Protein AF-A0A923TM64-F1 (afdb_monomer)

pLDDT: mean 85.25, std 9.8, range [41.38, 96.31]

Nearest PDB structures (foldseek):
  3cqb-assembly1_B  TM=9.058E-01  e=4.723E-06  unclassified
  3cqb-assembly1_A  TM=9.112E-01  e=1.750E-05  unclassified
  2ypt-assembly4_E  TM=6.219E-01  e=6.732E-03  Homo sapiens
  4il3-assembly2_B  TM=5.342E-01  e=4.438E-03  Saccharomyces mikatae
  4il3-assembly1_A  TM=4.484E-01  e=2.447E-03  Saccharomyces mikatae

Mean predicted aligned error: 8.19 Å

Structure (mmCIF, N/CA/C/O backbone):
data_AF-A0A923TM64-F1
#
_entry.id   AF-A0A923TM64-F1
#
loop_
_atom_site.group_PDB
_atom_site.id
_atom_site.type_symbol
_atom_site.label_atom_id
_atom_site.label_alt_id
_atom_site.label_comp_id
_atom_site.label_asym_id
_atom_site.label_entity_id
_atom_site.label_seq_id
_atom_site.pdbx_PDB_ins_code
_atom_site.Cartn_x
_atom_site.Cartn_y
_atom_site.Cartn_z
_atom_site.occupancy
_atom_site.B_iso_or_equiv
_atom_site.auth_seq_id
_atom_site.auth_comp_id
_atom_site.auth_asym_id
_atom_site.auth_atom_id
_atom_site.pdbx_PDB_model_num
ATOM 1 N N . MET A 1 1 ? 26.164 -1.504 25.625 1.00 41.38 1 MET A N 1
ATOM 2 C CA . MET A 1 1 ? 24.844 -2.180 25.590 1.00 41.38 1 MET A CA 1
ATOM 3 C C . MET A 1 1 ? 24.554 -2.616 24.159 1.00 41.38 1 MET A C 1
ATOM 5 O O . MET A 1 1 ? 24.181 -1.785 23.340 1.00 41.38 1 MET A O 1
ATOM 9 N N . SER A 1 2 ? 24.809 -3.883 23.814 1.00 42.91 2 SER A N 1
ATOM 10 C CA . SER A 1 2 ? 24.535 -4.391 22.463 1.00 42.91 2 SER A CA 1
ATOM 11 C C . SER A 1 2 ? 23.030 -4.569 22.278 1.00 42.91 2 SER A C 1
ATOM 13 O O . SER A 1 2 ? 22.422 -5.387 22.970 1.00 42.91 2 SER A O 1
ATOM 15 N N . ARG A 1 3 ? 22.427 -3.834 21.341 1.00 49.53 3 ARG A N 1
ATOM 16 C CA . ARG A 1 3 ? 21.050 -4.070 20.888 1.00 49.5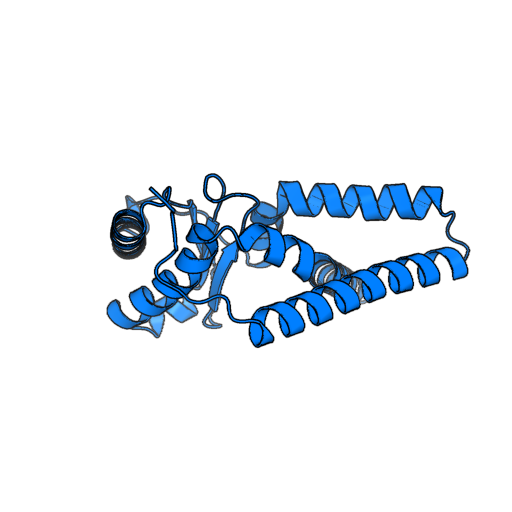3 3 ARG A CA 1
ATOM 17 C C . ARG A 1 3 ? 21.000 -5.377 20.087 1.00 49.53 3 ARG A C 1
ATOM 19 O O . ARG A 1 3 ? 20.986 -5.355 18.863 1.00 49.53 3 ARG A O 1
ATOM 26 N N . ARG A 1 4 ? 21.012 -6.526 20.764 1.00 53.25 4 ARG A N 1
ATOM 27 C CA . ARG A 1 4 ? 20.544 -7.778 20.160 1.00 53.25 4 ARG A CA 1
ATOM 28 C C . ARG A 1 4 ? 19.021 -7.729 20.216 1.00 53.25 4 ARG A C 1
ATOM 30 O O . ARG A 1 4 ? 18.447 -7.752 21.300 1.00 53.25 4 ARG A O 1
ATOM 37 N N . GLY A 1 5 ? 18.390 -7.527 19.060 1.00 53.00 5 GLY A N 1
ATOM 38 C CA . GLY A 1 5 ? 16.936 -7.589 18.935 1.00 53.00 5 GLY A CA 1
ATOM 39 C C . GLY A 1 5 ? 16.420 -8.949 19.407 1.00 53.00 5 GLY A C 1
ATOM 40 O O . GLY A 1 5 ? 17.134 -9.944 19.328 1.00 53.00 5 GLY A O 1
ATOM 41 N N . ARG A 1 6 ? 15.180 -8.986 19.902 1.00 60.06 6 ARG A N 1
ATOM 42 C CA . ARG A 1 6 ? 14.502 -10.180 20.444 1.00 60.06 6 ARG A CA 1
ATOM 43 C C . ARG A 1 6 ? 14.304 -11.328 19.433 1.00 60.06 6 ARG A C 1
ATOM 45 O O . ARG A 1 6 ? 13.771 -12.364 19.808 1.00 60.06 6 ARG A O 1
ATOM 52 N N . TYR A 1 7 ? 14.759 -11.169 18.193 1.00 62.47 7 TYR A N 1
ATOM 53 C CA . TYR A 1 7 ? 14.576 -12.111 17.096 1.00 62.47 7 TYR A CA 1
ATOM 54 C C . TYR A 1 7 ? 15.936 -12.512 16.519 1.00 62.47 7 TYR A C 1
ATOM 56 O O . TYR A 1 7 ? 16.783 -11.656 16.246 1.00 62.47 7 TYR A O 1
ATOM 64 N N . ALA A 1 8 ? 16.159 -13.818 16.361 1.00 73.12 8 ALA A N 1
ATOM 65 C CA . ALA A 1 8 ? 17.341 -14.339 15.687 1.00 73.12 8 ALA A CA 1
ATOM 66 C C . ALA A 1 8 ? 17.294 -13.968 14.197 1.00 73.12 8 ALA A C 1
ATOM 68 O O . ALA A 1 8 ? 16.224 -13.939 13.593 1.00 73.12 8 ALA A O 1
ATOM 69 N N . ALA A 1 9 ? 18.454 -13.683 13.603 1.00 71.94 9 ALA A N 1
ATOM 70 C CA . ALA A 1 9 ? 18.536 -13.444 12.169 1.00 71.94 9 ALA A CA 1
ATOM 71 C C . ALA A 1 9 ? 18.211 -14.742 11.417 1.00 71.94 9 ALA A C 1
ATOM 73 O O . ALA A 1 9 ? 18.978 -15.706 11.476 1.00 71.94 9 ALA A O 1
ATOM 74 N N . ASP A 1 10 ? 17.085 -14.748 10.709 1.00 85.44 10 ASP A N 1
ATOM 75 C CA . ASP A 1 10 ? 16.681 -15.855 9.856 1.00 85.44 10 ASP A CA 1
ATOM 76 C C . ASP A 1 10 ? 17.395 -15.737 8.502 1.00 85.44 10 ASP A C 1
ATOM 78 O O . ASP A 1 10 ? 17.076 -14.898 7.650 1.00 85.44 10 ASP A O 1
ATOM 82 N N . ARG A 1 11 ? 18.430 -16.563 8.327 1.00 87.31 11 ARG A N 1
ATOM 83 C CA . ARG A 1 11 ? 19.223 -16.593 7.094 1.00 87.31 11 ARG A CA 1
ATOM 84 C C . ARG A 1 11 ? 18.412 -17.108 5.913 1.00 87.31 11 ARG A C 1
ATOM 86 O O . ARG A 1 11 ? 18.630 -16.637 4.804 1.00 87.31 11 ARG A O 1
ATOM 93 N N . GLU A 1 12 ? 17.480 -18.026 6.143 1.00 89.06 12 GLU A N 1
ATOM 94 C CA . GLU A 1 12 ? 16.658 -18.595 5.084 1.00 89.06 12 GLU A CA 1
ATOM 95 C C . GLU A 1 12 ? 15.676 -17.550 4.546 1.00 89.06 12 GLU A C 1
ATOM 97 O O . GLU A 1 12 ? 15.603 -17.337 3.332 1.00 89.06 12 GLU A O 1
ATOM 102 N N . LEU A 1 13 ? 15.004 -16.820 5.440 1.00 86.31 13 LEU A N 1
ATOM 103 C CA . LEU A 1 13 ? 14.153 -15.692 5.064 1.00 86.31 13 LEU A CA 1
ATOM 104 C C . LEU A 1 13 ? 14.951 -14.612 4.322 1.00 86.31 13 LEU A C 1
ATOM 106 O O . LEU A 1 13 ? 14.520 -14.135 3.273 1.00 86.31 13 LEU A O 1
ATOM 110 N N . THR A 1 14 ? 16.139 -14.270 4.828 1.00 87.44 14 THR A N 1
ATOM 111 C CA . THR A 1 14 ? 17.012 -13.264 4.203 1.00 87.44 14 THR A CA 1
ATOM 112 C C . THR A 1 14 ? 17.406 -13.678 2.784 1.00 87.44 14 THR A C 1
ATOM 114 O O . THR A 1 14 ? 17.315 -12.873 1.858 1.00 87.44 14 THR A O 1
ATOM 117 N N . THR A 1 15 ? 17.798 -14.938 2.575 1.00 92.06 15 THR A N 1
ATOM 118 C CA . THR A 1 15 ? 18.138 -15.461 1.246 1.00 92.06 15 THR A CA 1
ATOM 119 C C . THR A 1 15 ? 16.937 -15.429 0.303 1.00 92.06 15 THR A C 1
ATOM 121 O O . THR A 1 15 ? 17.074 -14.965 -0.828 1.00 92.06 15 THR A O 1
ATOM 124 N N . ARG A 1 16 ? 15.751 -15.853 0.759 1.00 91.94 16 ARG A N 1
ATOM 125 C CA . ARG A 1 16 ? 14.517 -15.796 -0.043 1.00 91.94 16 ARG A CA 1
ATOM 126 C C . ARG A 1 16 ? 14.179 -14.359 -0.447 1.00 91.94 16 ARG A C 1
ATOM 128 O O . ARG A 1 16 ? 13.915 -14.110 -1.621 1.00 91.94 16 ARG A O 1
ATOM 135 N N . MET A 1 17 ? 14.258 -13.407 0.485 1.00 88.44 17 MET A N 1
ATOM 136 C CA . MET A 1 17 ? 14.040 -11.987 0.189 1.00 88.44 17 MET A CA 1
ATOM 137 C C . MET A 1 17 ? 15.050 -11.444 -0.825 1.00 88.44 17 MET A C 1
ATOM 139 O O . MET A 1 17 ? 14.654 -10.754 -1.760 1.00 88.44 17 MET A O 1
ATOM 143 N N . LEU A 1 18 ? 16.337 -11.780 -0.687 1.00 90.69 18 LEU A N 1
ATOM 144 C CA . LEU A 1 18 ? 17.369 -11.357 -1.639 1.00 90.69 18 LEU A CA 1
ATOM 145 C C . LEU A 1 18 ? 17.111 -11.901 -3.046 1.00 90.69 18 LEU A C 1
ATOM 147 O O . LEU A 1 18 ? 17.234 -11.155 -4.015 1.00 90.69 18 LEU A O 1
ATOM 151 N N . ILE A 1 19 ? 16.715 -13.171 -3.159 1.00 94.00 19 ILE A N 1
ATOM 152 C CA . ILE A 1 19 ? 16.356 -13.783 -4.443 1.00 94.00 19 ILE A CA 1
ATOM 153 C C . ILE A 1 19 ? 15.166 -13.046 -5.065 1.00 94.00 19 ILE A C 1
ATOM 155 O O . ILE A 1 19 ? 15.230 -12.673 -6.233 1.00 94.00 19 ILE A O 1
ATOM 159 N N . VAL A 1 20 ? 14.104 -12.783 -4.297 1.00 90.38 20 VAL A N 1
ATOM 160 C CA . VAL A 1 20 ? 12.915 -12.076 -4.801 1.00 90.38 20 VAL A CA 1
ATOM 161 C C . VAL A 1 20 ? 13.261 -10.660 -5.263 1.00 90.38 20 VAL A C 1
ATOM 163 O O . VAL A 1 20 ? 12.868 -10.265 -6.357 1.00 90.38 20 VAL A O 1
ATOM 166 N N . VAL A 1 21 ? 14.038 -9.908 -4.479 1.00 87.38 21 VAL A N 1
ATOM 167 C CA . VAL A 1 21 ? 14.471 -8.550 -4.851 1.00 87.38 21 VAL A CA 1
ATOM 168 C C . VAL A 1 21 ? 15.354 -8.574 -6.102 1.00 87.38 21 VAL A C 1
ATOM 170 O O . VAL A 1 21 ? 15.196 -7.721 -6.974 1.00 87.38 21 VAL A O 1
ATOM 173 N N . PHE A 1 22 ? 16.240 -9.564 -6.231 1.00 92.25 22 PHE A N 1
ATOM 174 C CA . PHE A 1 22 ? 17.065 -9.741 -7.426 1.00 92.25 22 PHE A CA 1
ATOM 175 C C . PHE A 1 22 ? 16.219 -10.043 -8.668 1.00 92.25 22 PHE A C 1
ATOM 177 O O . PHE A 1 22 ? 16.384 -9.384 -9.692 1.00 92.25 22 PHE A O 1
ATOM 184 N N . LEU A 1 23 ? 15.289 -10.998 -8.578 1.00 93.19 23 LEU A N 1
ATOM 185 C CA . LEU A 1 23 ? 14.397 -11.360 -9.683 1.00 93.19 23 LEU A CA 1
ATOM 186 C C . LEU A 1 23 ? 13.489 -10.191 -10.084 1.00 93.19 23 LEU A C 1
ATOM 188 O O . LEU A 1 23 ? 13.274 -9.961 -11.272 1.00 93.19 23 LEU A O 1
ATOM 192 N N . LEU A 1 24 ? 13.007 -9.416 -9.110 1.00 87.50 24 LEU A N 1
ATOM 193 C CA . LEU A 1 24 ? 12.252 -8.195 -9.367 1.00 87.50 24 LEU A CA 1
ATOM 194 C C . LEU A 1 24 ? 13.118 -7.162 -10.104 1.00 87.50 24 LEU A C 1
ATOM 196 O O . LEU A 1 24 ? 12.683 -6.610 -11.109 1.00 87.50 24 LEU A O 1
ATOM 200 N N . GLY A 1 25 ? 14.359 -6.936 -9.662 1.00 87.25 25 GLY A N 1
ATOM 201 C CA . GLY A 1 25 ? 15.310 -6.067 -10.360 1.00 87.25 25 GLY A CA 1
ATOM 202 C C . GLY A 1 25 ? 15.585 -6.527 -11.796 1.00 87.25 25 GLY A C 1
ATOM 203 O O . GLY A 1 25 ? 15.565 -5.713 -12.719 1.00 87.25 25 GLY A O 1
ATOM 204 N N . LEU A 1 26 ? 15.760 -7.835 -12.004 1.00 91.50 26 LEU A N 1
ATOM 205 C CA . LEU A 1 26 ? 15.925 -8.429 -13.330 1.00 91.50 26 LEU A CA 1
ATOM 206 C C . LEU A 1 26 ? 14.701 -8.176 -14.219 1.00 91.50 26 LEU A C 1
ATOM 208 O O . LEU A 1 26 ? 14.864 -7.802 -15.378 1.00 91.50 26 LEU A O 1
ATOM 212 N N . LEU A 1 27 ? 13.488 -8.316 -13.678 1.00 88.81 27 LEU A N 1
ATOM 213 C CA . LEU A 1 27 ? 12.248 -8.018 -14.396 1.00 88.81 27 LEU A CA 1
ATOM 214 C C . LEU A 1 27 ? 12.210 -6.561 -14.886 1.00 88.81 27 LEU A C 1
ATOM 216 O O . LEU A 1 27 ? 11.866 -6.324 -16.043 1.00 88.81 27 LEU A O 1
ATOM 220 N N . TYR A 1 28 ? 12.615 -5.594 -14.055 1.00 85.50 28 TYR A N 1
ATOM 221 C CA . TYR A 1 28 ? 12.720 -4.187 -14.467 1.00 85.50 28 TYR A CA 1
ATOM 222 C C . TYR A 1 28 ? 13.734 -3.981 -15.597 1.00 85.50 28 TYR A C 1
ATOM 224 O O . TYR A 1 28 ? 13.444 -3.270 -16.560 1.00 85.50 28 TYR A O 1
ATOM 232 N N . VAL A 1 29 ? 14.906 -4.618 -15.510 1.00 88.12 29 VAL A N 1
ATOM 233 C CA . VAL A 1 29 ? 15.941 -4.538 -16.555 1.00 88.12 29 VAL A CA 1
ATOM 234 C C . VAL A 1 29 ? 15.432 -5.122 -17.872 1.00 88.12 29 VAL A C 1
ATOM 236 O O . VAL A 1 29 ? 15.593 -4.493 -18.916 1.00 88.12 29 VAL A O 1
ATOM 239 N N . VAL A 1 30 ? 14.775 -6.284 -17.833 1.00 90.19 30 VAL A N 1
ATOM 240 C CA . VAL A 1 30 ? 14.179 -6.914 -19.020 1.00 90.19 30 VAL A CA 1
ATOM 241 C C . VAL A 1 30 ? 13.087 -6.026 -19.615 1.00 90.19 30 VAL A C 1
ATOM 243 O O . VAL A 1 30 ? 13.091 -5.805 -20.822 1.00 90.19 30 VAL A O 1
ATOM 246 N N . ALA A 1 31 ? 12.197 -5.460 -18.795 1.00 84.94 31 ALA A N 1
ATOM 247 C CA . ALA A 1 31 ? 11.142 -4.563 -19.265 1.00 84.94 31 ALA A CA 1
ATOM 248 C C . ALA A 1 31 ? 11.715 -3.330 -19.990 1.00 84.94 31 ALA A C 1
ATOM 250 O O . ALA A 1 31 ? 11.278 -2.998 -21.091 1.00 84.94 31 ALA A O 1
ATOM 251 N N . VAL A 1 32 ? 12.741 -2.691 -19.418 1.00 85.19 32 VAL A N 1
ATOM 252 C CA . VAL A 1 32 ? 13.458 -1.579 -20.066 1.00 85.19 32 VAL A CA 1
ATOM 253 C C . VAL A 1 32 ? 14.151 -2.043 -21.352 1.00 85.19 32 VAL A C 1
ATOM 255 O O . VAL A 1 32 ? 14.065 -1.359 -22.370 1.00 85.19 32 VAL A O 1
ATOM 258 N N . GLY A 1 33 ? 14.792 -3.214 -21.335 1.00 86.75 33 GLY A N 1
ATOM 259 C CA . GLY A 1 33 ? 15.463 -3.798 -22.496 1.00 86.75 33 GLY A CA 1
ATOM 260 C C . GLY A 1 33 ? 14.516 -4.074 -23.665 1.00 86.75 33 GLY A C 1
ATOM 261 O O . GLY A 1 33 ? 14.858 -3.769 -24.804 1.00 86.75 33 GLY A O 1
ATOM 262 N N . VAL A 1 34 ? 13.306 -4.573 -23.393 1.00 88.56 34 VAL A N 1
ATOM 263 C CA . VAL A 1 34 ? 12.258 -4.778 -24.407 1.00 88.56 34 VAL A CA 1
ATOM 264 C C . VAL A 1 34 ? 11.824 -3.449 -25.028 1.00 88.56 34 VAL A C 1
ATOM 266 O O . VAL A 1 34 ? 11.730 -3.359 -26.249 1.00 88.56 34 VAL A O 1
ATOM 269 N N . LEU A 1 35 ? 11.613 -2.403 -24.221 1.00 85.12 35 LEU A N 1
ATOM 270 C CA . LEU A 1 35 ? 11.228 -1.077 -24.726 1.00 85.12 35 LEU A CA 1
ATOM 271 C C . LEU A 1 35 ? 12.313 -0.467 -25.624 1.00 85.12 35 LEU A C 1
ATOM 273 O O . LEU A 1 35 ? 12.007 0.058 -26.694 1.00 85.12 35 LEU A O 1
ATOM 277 N N . VAL A 1 36 ? 13.581 -0.575 -25.220 1.00 86.62 36 VAL A N 1
ATOM 278 C CA . VAL A 1 36 ? 14.715 -0.112 -26.033 1.00 86.62 36 VAL A CA 1
ATOM 279 C C . VAL A 1 36 ? 14.861 -0.952 -27.306 1.00 86.62 36 VAL A C 1
ATOM 281 O O . VAL A 1 36 ? 15.050 -0.398 -28.387 1.00 86.62 36 VAL A O 1
ATOM 284 N N . GLY A 1 37 ? 14.714 -2.278 -27.208 1.00 87.12 37 GLY A N 1
ATOM 285 C CA . GLY A 1 37 ? 14.746 -3.198 -28.350 1.00 87.12 37 GLY A CA 1
ATOM 286 C C . GLY A 1 37 ? 13.614 -2.969 -29.357 1.00 87.12 37 GLY A C 1
ATOM 287 O O . GLY A 1 37 ? 13.800 -3.204 -30.547 1.00 87.12 37 GLY A O 1
ATOM 288 N N . ALA A 1 38 ? 12.476 -2.433 -28.909 1.00 87.69 38 ALA A N 1
ATOM 289 C CA . ALA A 1 38 ? 11.371 -1.994 -29.761 1.00 87.69 38 ALA A CA 1
ATOM 290 C C . ALA A 1 38 ? 11.633 -0.648 -30.477 1.00 87.69 38 ALA A C 1
ATOM 292 O O . ALA A 1 38 ? 10.751 -0.137 -31.165 1.00 87.69 38 ALA A O 1
ATOM 293 N N . GLY A 1 39 ? 12.827 -0.061 -30.327 1.00 87.00 39 GLY A N 1
ATOM 294 C CA . GLY A 1 39 ? 13.232 1.177 -30.998 1.00 87.00 39 GLY A CA 1
ATOM 295 C C . GLY A 1 39 ? 12.918 2.461 -30.224 1.00 87.00 39 GLY A C 1
ATOM 296 O O . GLY A 1 39 ? 13.132 3.554 -30.748 1.00 87.00 39 GLY A O 1
ATOM 297 N N . ILE A 1 40 ? 12.438 2.367 -28.978 1.00 85.88 40 ILE A N 1
ATOM 298 C CA . ILE A 1 40 ? 12.223 3.542 -28.124 1.00 85.88 40 ILE A CA 1
ATOM 299 C C . ILE A 1 40 ? 13.584 4.027 -27.616 1.00 85.88 40 ILE A C 1
ATOM 301 O O . ILE A 1 40 ? 14.380 3.246 -27.094 1.00 85.88 40 ILE A O 1
ATOM 305 N N . SER A 1 41 ? 13.871 5.327 -27.751 1.00 88.62 41 SER A N 1
ATOM 306 C CA . SER A 1 41 ? 15.172 5.857 -27.333 1.00 88.62 41 SER A CA 1
ATOM 307 C C . SER A 1 41 ? 15.404 5.620 -25.828 1.00 88.62 41 SER A C 1
ATOM 309 O O . SER A 1 41 ? 14.496 5.861 -25.026 1.00 88.62 41 SER A O 1
ATOM 311 N N . PRO A 1 42 ? 16.611 5.200 -25.398 1.00 84.06 42 PRO A N 1
ATOM 312 C CA . PRO A 1 42 ? 16.903 4.978 -23.979 1.00 84.06 42 PRO A CA 1
ATOM 313 C C . PRO A 1 42 ? 16.625 6.208 -23.107 1.00 84.06 42 PRO A C 1
ATOM 315 O O . PRO A 1 42 ? 16.177 6.084 -21.970 1.00 84.06 42 PRO A O 1
ATOM 318 N N . PHE A 1 43 ? 16.836 7.405 -23.663 1.00 86.94 43 PHE A N 1
ATOM 319 C CA . PHE A 1 43 ? 16.509 8.664 -23.001 1.00 86.94 43 PHE A CA 1
ATOM 320 C C . PHE A 1 43 ? 14.998 8.838 -22.801 1.00 86.94 43 PHE A C 1
ATOM 322 O O . PHE A 1 43 ? 14.571 9.207 -21.710 1.00 86.94 43 PHE A O 1
ATOM 329 N N . ALA A 1 44 ? 14.178 8.524 -23.810 1.00 83.62 44 ALA A N 1
ATOM 330 C CA . ALA A 1 44 ? 12.723 8.564 -23.677 1.00 83.62 44 ALA A CA 1
ATOM 331 C C . ALA A 1 44 ? 12.217 7.524 -22.669 1.00 83.62 44 ALA A C 1
ATOM 333 O O . ALA A 1 44 ? 11.368 7.853 -21.844 1.00 83.62 44 ALA A O 1
ATOM 334 N N . VAL A 1 45 ? 12.772 6.304 -22.676 1.00 83.88 45 VAL A N 1
ATOM 335 C CA . VAL A 1 45 ? 12.430 5.273 -21.682 1.00 83.88 45 VAL A CA 1
ATOM 336 C C . VAL A 1 45 ? 12.754 5.761 -20.272 1.00 83.88 45 VAL A C 1
ATOM 338 O O . VAL A 1 45 ? 11.894 5.698 -19.398 1.00 83.88 45 VAL A O 1
ATOM 341 N N . LEU A 1 46 ? 13.952 6.309 -20.048 1.00 84.31 46 LEU A N 1
ATOM 342 C CA . LEU A 1 46 ? 14.345 6.843 -18.744 1.00 84.31 46 LEU A CA 1
ATOM 343 C C . LEU A 1 46 ? 13.408 7.964 -18.278 1.00 84.31 46 LEU A C 1
ATOM 345 O O . LEU A 1 46 ? 12.994 7.976 -17.121 1.00 84.31 46 LEU A O 1
ATOM 349 N N . LEU A 1 47 ? 13.065 8.893 -19.168 1.00 87.31 47 LEU A N 1
ATOM 350 C CA . LEU A 1 47 ? 12.251 10.057 -18.829 1.00 87.31 47 LEU A CA 1
ATOM 351 C C . LEU A 1 47 ? 10.802 9.650 -18.522 1.00 87.31 47 LEU A C 1
ATOM 353 O O . LEU A 1 47 ? 10.252 10.062 -17.502 1.00 87.31 47 LEU A O 1
ATOM 357 N N . VAL A 1 48 ? 10.203 8.792 -19.351 1.00 83.12 48 VAL A N 1
ATOM 358 C CA . VAL A 1 48 ? 8.813 8.341 -19.180 1.00 83.12 48 VAL A CA 1
ATOM 359 C C . VAL A 1 48 ? 8.687 7.368 -18.012 1.00 83.12 48 VAL A C 1
ATOM 361 O O . VAL A 1 48 ? 7.877 7.596 -17.116 1.00 83.12 48 VAL A O 1
ATOM 364 N N . VAL A 1 49 ? 9.496 6.305 -17.977 1.00 81.62 49 VAL A N 1
ATOM 365 C CA . VAL A 1 49 ? 9.423 5.285 -16.918 1.00 81.62 49 VAL A CA 1
ATOM 366 C C . VAL A 1 49 ? 9.901 5.860 -15.591 1.00 81.62 49 VAL A C 1
ATOM 368 O O . VAL A 1 49 ? 9.234 5.679 -14.577 1.00 81.62 49 VAL A O 1
ATOM 371 N N . GLY A 1 50 ? 11.014 6.598 -15.584 1.00 83.31 50 GLY A N 1
ATOM 372 C CA . GLY A 1 50 ? 11.525 7.255 -14.381 1.00 83.31 50 GLY A CA 1
ATOM 373 C C . GLY A 1 50 ? 10.584 8.345 -13.870 1.00 83.31 50 GLY A C 1
ATOM 374 O O . GLY A 1 50 ? 10.339 8.429 -12.667 1.00 83.31 50 GLY A O 1
ATOM 375 N N . GLY A 1 51 ? 9.989 9.131 -14.773 1.00 85.38 51 GLY A N 1
ATOM 376 C CA . GLY A 1 51 ? 8.972 10.125 -14.434 1.00 85.38 51 GLY A CA 1
ATOM 377 C C . GLY A 1 51 ? 7.715 9.489 -13.841 1.00 85.38 51 GLY A C 1
ATOM 378 O O . GLY A 1 51 ? 7.242 9.931 -12.793 1.00 85.38 51 GLY A O 1
ATOM 379 N N . PHE A 1 52 ? 7.213 8.411 -14.450 1.00 81.50 52 PHE A N 1
ATOM 380 C CA . PHE A 1 52 ? 6.061 7.672 -13.935 1.00 81.50 52 PHE A CA 1
ATOM 381 C C . PHE A 1 52 ? 6.375 6.981 -12.602 1.00 81.50 52 PHE A C 1
ATOM 383 O O . PHE A 1 52 ? 5.544 6.998 -11.700 1.00 81.50 52 PHE A O 1
ATOM 390 N N . PHE A 1 53 ? 7.585 6.443 -12.425 1.00 82.19 53 PHE A N 1
ATOM 391 C CA . PHE A 1 53 ? 8.036 5.865 -11.156 1.00 82.19 53 PHE A CA 1
ATOM 392 C C . PHE A 1 53 ? 8.097 6.905 -10.043 1.00 82.19 53 PHE A C 1
ATOM 394 O O . PHE A 1 53 ? 7.561 6.676 -8.960 1.00 82.19 53 PHE A O 1
ATOM 401 N N . ALA A 1 54 ? 8.684 8.073 -10.312 1.00 83.56 54 ALA A N 1
ATOM 402 C CA . ALA A 1 54 ? 8.682 9.176 -9.363 1.00 83.56 54 ALA A CA 1
ATOM 403 C C . ALA A 1 54 ? 7.243 9.596 -9.030 1.00 83.56 54 ALA A C 1
ATOM 405 O O . ALA A 1 54 ? 6.883 9.680 -7.856 1.00 83.56 54 ALA A O 1
ATOM 406 N N . PHE A 1 55 ? 6.397 9.785 -10.046 1.00 82.75 55 PHE A N 1
ATOM 407 C CA . PHE A 1 55 ? 4.989 10.119 -9.855 1.00 82.75 55 PHE A CA 1
ATOM 408 C C . PHE A 1 55 ? 4.273 9.086 -8.980 1.00 82.75 55 PHE A C 1
ATOM 410 O O . PHE A 1 55 ? 3.687 9.461 -7.968 1.00 82.75 55 PHE A O 1
ATOM 417 N N . GLN A 1 56 ? 4.376 7.795 -9.300 1.00 77.75 56 GLN A N 1
ATOM 418 C CA . GLN A 1 56 ? 3.775 6.730 -8.504 1.00 77.75 56 GLN A CA 1
ATOM 419 C C . GLN A 1 56 ? 4.338 6.708 -7.084 1.00 77.75 56 GLN A C 1
ATOM 421 O O . GLN A 1 56 ? 3.579 6.550 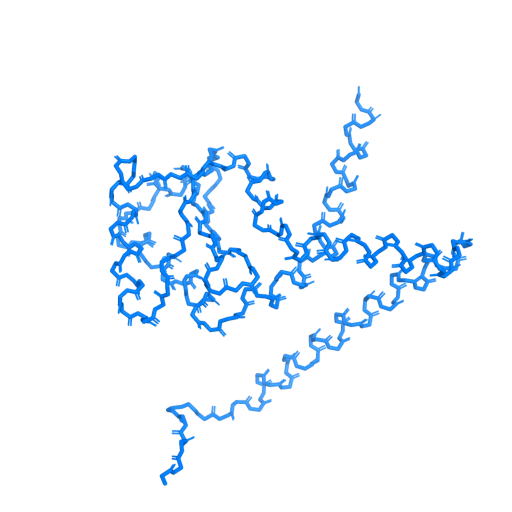-6.138 1.00 77.75 56 GLN A O 1
ATOM 426 N N . PHE A 1 57 ? 5.641 6.881 -6.888 1.00 77.62 57 PHE A N 1
ATOM 427 C CA . PHE A 1 57 ? 6.217 6.869 -5.549 1.00 77.62 57 PHE A CA 1
ATOM 428 C C . PHE A 1 57 ? 5.670 8.018 -4.686 1.00 77.62 57 PHE A C 1
ATOM 430 O O . PHE A 1 57 ? 5.308 7.821 -3.523 1.00 77.62 57 PHE A O 1
ATOM 437 N N . PHE A 1 58 ? 5.554 9.219 -5.264 1.00 78.25 58 PHE A N 1
ATOM 438 C CA . PHE A 1 58 ? 5.066 10.410 -4.565 1.00 78.25 58 PHE A CA 1
ATOM 439 C C . PHE A 1 58 ? 3.544 10.486 -4.429 1.00 78.25 58 PHE A C 1
ATOM 441 O O . PHE A 1 58 ? 3.071 11.117 -3.483 1.00 78.25 58 PHE A O 1
ATOM 448 N N . ALA A 1 59 ? 2.803 9.875 -5.349 1.00 79.62 59 ALA A N 1
ATOM 449 C CA . ALA A 1 59 ? 1.346 9.899 -5.409 1.00 79.62 59 ALA A CA 1
ATOM 450 C C . ALA A 1 59 ? 0.716 8.517 -5.172 1.00 79.62 59 ALA A C 1
ATOM 452 O O . ALA A 1 59 ? -0.459 8.340 -5.472 1.00 79.62 59 ALA A O 1
ATOM 453 N N . SER A 1 60 ? 1.468 7.544 -4.653 1.00 74.00 60 SER A N 1
ATOM 454 C CA . SER A 1 60 ? 1.030 6.151 -4.448 1.00 74.00 60 SER A CA 1
ATOM 455 C C . SER A 1 60 ? -0.262 6.055 -3.652 1.00 74.00 60 SER A C 1
ATOM 457 O O . SER A 1 60 ? -1.169 5.316 -4.026 1.00 74.00 60 SER A O 1
ATOM 459 N N . ASP A 1 61 ? -0.374 6.861 -2.600 1.00 75.31 61 ASP A N 1
ATOM 460 C CA . ASP A 1 61 ? -1.575 6.995 -1.788 1.00 75.31 61 ASP A CA 1
ATOM 461 C C . ASP A 1 61 ? -2.756 7.515 -2.614 1.00 75.31 61 ASP A C 1
ATOM 463 O O . ASP A 1 61 ? -3.836 6.934 -2.589 1.00 75.31 61 ASP A O 1
ATOM 467 N N . LYS A 1 62 ? -2.551 8.573 -3.402 1.00 80.31 62 LYS A N 1
ATOM 468 C CA . LYS A 1 62 ? -3.604 9.166 -4.237 1.00 80.31 62 LYS A CA 1
ATOM 469 C C . LYS A 1 62 ? -4.045 8.231 -5.357 1.00 80.31 62 LYS A C 1
ATOM 471 O O . LYS A 1 62 ? -5.238 8.128 -5.612 1.00 80.31 62 LYS A O 1
ATOM 476 N N . VAL A 1 63 ? -3.099 7.557 -6.011 1.00 76.81 63 VAL A N 1
ATOM 477 C CA . VAL A 1 63 ? -3.371 6.599 -7.089 1.00 76.81 63 VAL A CA 1
ATOM 478 C C . VAL A 1 63 ? -4.161 5.414 -6.544 1.00 76.81 63 VAL A C 1
ATOM 480 O O . VAL A 1 63 ? -5.165 5.042 -7.142 1.00 76.81 63 VAL A O 1
ATOM 483 N N . ALA A 1 64 ? -3.764 4.866 -5.393 1.00 78.19 64 ALA A N 1
ATOM 484 C CA . ALA A 1 64 ? -4.472 3.755 -4.764 1.00 78.19 64 ALA A CA 1
ATOM 485 C C . ALA A 1 64 ? -5.887 4.150 -4.309 1.00 78.19 64 ALA A C 1
ATOM 487 O O . ALA A 1 64 ? -6.843 3.427 -4.582 1.00 78.19 64 ALA A O 1
ATOM 488 N N . LEU A 1 65 ? -6.042 5.319 -3.678 1.00 83.00 65 LEU A N 1
ATOM 489 C CA . LEU A 1 65 ? -7.357 5.829 -3.280 1.00 83.00 65 LEU A CA 1
ATOM 490 C C . LEU A 1 65 ? -8.261 6.070 -4.491 1.00 83.00 65 LEU A C 1
ATOM 492 O O . LEU A 1 65 ? -9.420 5.667 -4.480 1.00 83.00 65 LEU A O 1
ATOM 496 N N . TYR A 1 66 ? -7.726 6.676 -5.551 1.00 81.12 66 TYR A N 1
ATOM 497 C CA . TYR A 1 66 ? -8.468 6.915 -6.786 1.00 81.12 66 TYR A CA 1
ATOM 498 C C . TYR A 1 66 ? -8.880 5.606 -7.469 1.00 81.12 66 TYR A C 1
ATOM 500 O O . TYR A 1 66 ? -10.024 5.470 -7.895 1.00 81.12 66 TYR A O 1
ATOM 508 N N . ALA A 1 67 ? -7.977 4.623 -7.536 1.00 76.31 67 ALA A N 1
ATOM 509 C CA . ALA A 1 67 ? -8.256 3.319 -8.132 1.00 76.31 67 ALA A CA 1
ATOM 510 C C . ALA A 1 67 ? -9.391 2.575 -7.410 1.00 76.31 67 ALA A C 1
ATOM 512 O O . ALA A 1 67 ? -10.180 1.894 -8.059 1.00 76.31 67 ALA A O 1
ATOM 513 N N . MET A 1 68 ? -9.493 2.747 -6.091 1.00 79.19 68 MET A N 1
ATOM 514 C CA . MET A 1 68 ? -10.522 2.124 -5.256 1.00 79.19 68 MET A CA 1
ATOM 515 C C . MET A 1 68 ? -11.770 2.991 -5.061 1.00 79.19 68 MET A C 1
ATOM 517 O O . MET A 1 68 ? -12.665 2.597 -4.318 1.00 79.19 68 MET A O 1
ATOM 521 N N . ASN A 1 69 ? -11.829 4.171 -5.689 1.00 83.81 69 ASN A N 1
ATOM 522 C CA . ASN A 1 69 ? -12.870 5.173 -5.453 1.00 83.81 69 ASN A CA 1
ATOM 523 C C . ASN A 1 69 ? -13.085 5.455 -3.948 1.00 83.81 69 ASN A C 1
ATOM 525 O O . ASN A 1 69 ? -14.209 5.563 -3.457 1.00 83.81 69 ASN A O 1
ATOM 529 N N . ALA A 1 70 ? -11.983 5.501 -3.199 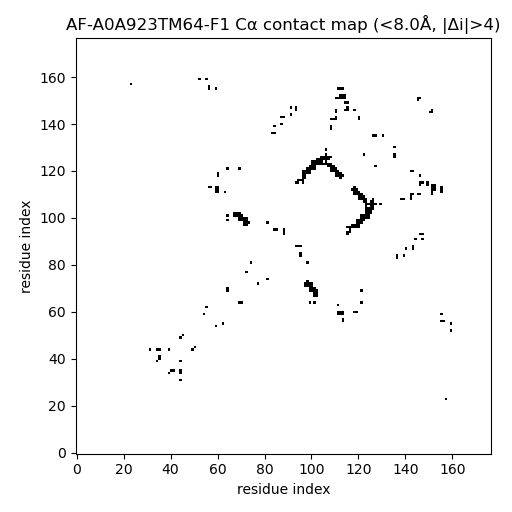1.00 89.00 70 ALA A N 1
ATOM 530 C CA . ALA A 1 70 ? -11.987 5.607 -1.751 1.00 89.00 70 ALA A CA 1
ATOM 531 C C . ALA A 1 70 ? -12.061 7.067 -1.295 1.00 89.00 70 ALA A C 1
ATOM 533 O O . ALA A 1 70 ? -11.335 7.929 -1.798 1.00 89.00 70 ALA A O 1
ATOM 534 N N . ARG A 1 71 ? -12.892 7.330 -0.283 1.00 92.00 71 ARG A N 1
ATOM 535 C CA . ARG A 1 71 ? -12.995 8.636 0.377 1.00 92.00 71 ARG A CA 1
ATOM 536 C C . ARG A 1 71 ? -12.260 8.616 1.708 1.00 92.00 71 ARG A C 1
ATOM 538 O O . ARG A 1 71 ? -12.429 7.683 2.487 1.00 92.00 71 ARG A O 1
ATOM 545 N N . VAL A 1 72 ? -11.446 9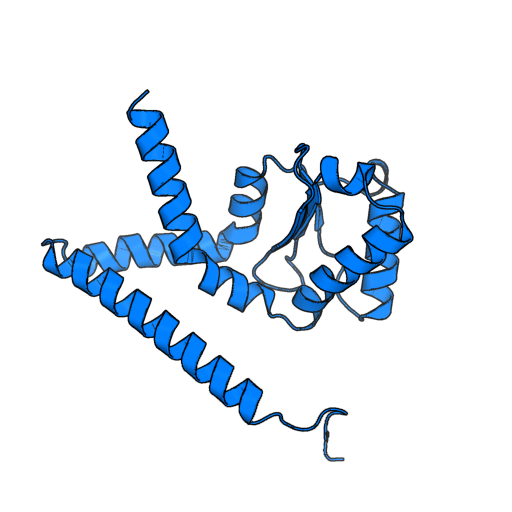.637 1.967 1.00 93.38 72 VAL A N 1
ATOM 546 C CA . VAL A 1 72 ? -10.878 9.851 3.305 1.00 93.38 72 VAL A CA 1
ATOM 547 C C . VAL A 1 72 ? -12.020 10.249 4.228 1.00 93.38 72 VAL A C 1
ATOM 549 O O . VAL A 1 72 ? -12.834 11.085 3.842 1.00 93.38 72 VAL A O 1
ATOM 552 N N . VAL A 1 73 ? -12.080 9.623 5.397 1.00 94.56 73 VAL A N 1
ATOM 553 C CA . VAL A 1 73 ? -13.111 9.873 6.404 1.00 94.56 73 VAL A CA 1
ATOM 554 C C . VAL A 1 73 ? -12.493 10.495 7.649 1.00 94.56 73 VAL A C 1
ATOM 556 O O . VAL A 1 73 ? -11.354 10.189 8.016 1.00 94.56 73 VAL A O 1
ATOM 559 N N . GLU A 1 74 ? -13.245 11.389 8.276 1.00 93.62 74 GLU A N 1
ATOM 560 C CA . GLU A 1 74 ? -12.898 12.013 9.546 1.00 93.62 74 GLU A CA 1
ATOM 561 C C . GLU A 1 74 ? -13.456 11.199 10.731 1.00 93.62 74 GLU A C 1
ATOM 563 O O . GLU A 1 74 ? -14.443 10.471 10.580 1.00 93.62 74 GLU A O 1
ATOM 568 N N . PRO A 1 75 ? -12.889 11.338 11.948 1.00 90.94 75 PRO A N 1
ATOM 569 C CA . PRO A 1 75 ? -13.327 10.576 13.121 1.00 90.94 75 PRO A CA 1
ATOM 570 C C . PRO A 1 75 ? -14.844 10.571 13.398 1.00 90.94 75 PRO A C 1
ATOM 572 O O . PRO A 1 75 ? -15.346 9.524 13.801 1.00 90.94 75 PRO A O 1
ATOM 575 N N . PRO A 1 76 ? -15.603 11.667 13.176 1.00 92.06 76 PRO A N 1
ATOM 576 C CA . PRO A 1 76 ? -17.055 11.658 13.359 1.00 92.06 76 PRO A CA 1
ATOM 577 C C . PRO A 1 76 ? -17.820 10.794 12.346 1.00 92.06 76 PRO A C 1
ATOM 579 O O . PRO A 1 76 ? -18.930 10.365 12.643 1.00 92.06 76 PRO A O 1
ATOM 582 N N . GLU A 1 77 ? -17.263 10.549 11.157 1.00 91.25 77 GLU A N 1
ATOM 583 C CA . GLU A 1 77 ? -17.930 9.797 10.085 1.00 91.25 77 GLU A CA 1
ATOM 584 C C . GLU A 1 77 ? -17.823 8.279 10.281 1.00 91.25 77 GLU A C 1
ATOM 586 O O . GLU A 1 77 ? -18.697 7.535 9.838 1.00 91.25 77 GLU A O 1
ATOM 591 N N . ALA A 1 78 ? -16.758 7.812 10.940 1.00 92.56 78 ALA A N 1
ATOM 592 C CA . ALA A 1 78 ? -16.517 6.396 11.215 1.00 92.56 78 ALA A CA 1
ATOM 593 C C . ALA A 1 78 ? -15.829 6.192 12.585 1.00 92.56 78 ALA A C 1
ATOM 595 O O . ALA A 1 78 ? -14.682 5.733 12.644 1.00 92.56 78 ALA A O 1
ATOM 596 N N . PRO A 1 79 ? -16.501 6.518 13.706 1.00 93.19 79 PRO A N 1
ATOM 597 C CA . PRO A 1 79 ? -15.872 6.568 15.029 1.00 93.19 79 PRO A CA 1
ATOM 598 C C . PRO A 1 79 ? -15.322 5.216 15.489 1.00 93.19 79 PRO A C 1
ATOM 600 O O . PRO A 1 79 ? -14.258 5.163 16.102 1.00 93.19 79 PRO A O 1
ATOM 603 N N . GLU A 1 80 ? -16.005 4.120 15.158 1.00 91.62 80 GLU A N 1
ATOM 604 C CA . GLU A 1 80 ? -15.568 2.768 15.513 1.00 91.62 80 GLU A CA 1
ATOM 605 C C . GLU A 1 80 ? -14.257 2.394 14.807 1.00 91.62 80 GLU A C 1
ATOM 607 O O . GLU A 1 80 ? -13.290 2.001 15.460 1.00 91.62 80 GLU A O 1
ATOM 612 N N . LEU A 1 81 ? -14.182 2.622 13.491 1.00 94.12 81 LEU A N 1
ATOM 613 C CA . LEU A 1 81 ? -12.985 2.360 12.691 1.00 94.12 81 LEU A CA 1
ATOM 614 C C . LEU A 1 81 ? -11.801 3.220 13.149 1.00 94.12 81 LEU A C 1
ATOM 616 O O . LEU A 1 81 ? -10.693 2.713 13.331 1.00 94.12 81 LEU A O 1
ATOM 620 N N . HIS A 1 82 ? -12.030 4.518 13.371 1.00 96.31 82 HIS A N 1
ATOM 621 C CA . HIS A 1 82 ? -10.993 5.400 13.903 1.00 96.31 82 HIS A CA 1
ATOM 622 C C . HIS A 1 82 ? -10.539 4.959 15.298 1.00 96.31 82 HIS A C 1
ATOM 624 O O . HIS A 1 82 ? -9.338 4.977 15.552 1.00 96.31 82 HIS A O 1
ATOM 630 N N . GLY A 1 83 ? -11.459 4.518 16.160 1.00 94.56 83 GLY A N 1
ATOM 631 C CA . GLY A 1 83 ? -11.150 4.031 17.502 1.00 94.56 83 GLY A CA 1
ATOM 632 C C . GLY A 1 83 ? -10.284 2.769 17.503 1.00 94.56 83 GLY A C 1
ATOM 633 O O . GLY A 1 83 ? -9.325 2.699 18.270 1.00 94.56 83 GLY A O 1
ATOM 634 N N . VAL A 1 84 ? -10.571 1.800 16.627 1.00 95.06 84 VAL A N 1
ATOM 635 C CA . VAL A 1 84 ? -9.728 0.603 16.440 1.00 95.06 84 VAL A CA 1
ATOM 636 C C . VAL A 1 84 ? -8.320 1.008 15.991 1.00 95.06 84 VAL A C 1
ATOM 638 O O . VAL A 1 84 ? -7.330 0.622 16.612 1.00 95.06 84 VAL A O 1
ATOM 641 N N . ILE A 1 85 ? -8.218 1.853 14.960 1.00 95.56 85 ILE A N 1
ATOM 642 C CA . ILE A 1 85 ? -6.926 2.316 14.429 1.00 95.56 85 ILE A CA 1
ATOM 643 C C . ILE A 1 85 ? -6.138 3.104 15.484 1.00 95.56 85 ILE A C 1
ATOM 645 O O . ILE A 1 85 ? -4.924 2.935 15.579 1.00 95.56 85 ILE A O 1
ATOM 649 N N . ASP A 1 86 ? -6.803 3.930 16.296 1.00 95.19 86 ASP A N 1
ATOM 650 C CA . ASP A 1 86 ? -6.171 4.686 17.381 1.00 95.19 86 ASP A CA 1
ATOM 651 C C . ASP A 1 86 ? -5.567 3.768 18.445 1.00 95.19 86 ASP A C 1
ATOM 653 O O . ASP A 1 86 ? -4.412 3.960 18.832 1.00 95.19 86 ASP A O 1
ATOM 657 N N . ARG A 1 87 ? -6.310 2.740 18.880 1.00 94.44 87 ARG A N 1
ATOM 658 C CA . ARG A 1 87 ? -5.799 1.742 19.833 1.00 94.44 87 ARG A CA 1
ATOM 659 C C . ARG A 1 87 ? -4.590 1.006 19.269 1.00 94.44 87 ARG A C 1
ATOM 661 O O . ARG A 1 87 ? -3.567 0.920 19.943 1.00 94.44 87 ARG A O 1
ATOM 668 N N . LEU A 1 88 ? -4.681 0.526 18.029 1.00 94.56 88 LEU A N 1
ATOM 669 C CA . LEU A 1 88 ? -3.589 -0.196 17.379 1.00 94.56 88 LEU A CA 1
ATOM 670 C C . LEU A 1 88 ? -2.346 0.685 17.219 1.00 94.56 88 LEU A C 1
ATOM 672 O O . LEU A 1 88 ? -1.251 0.257 17.572 1.00 94.56 88 LEU A O 1
ATOM 676 N N . CYS A 1 89 ? -2.510 1.938 16.784 1.00 93.19 89 CYS A N 1
ATOM 677 C CA . CYS A 1 89 ? -1.399 2.881 16.654 1.00 93.19 89 CYS A CA 1
ATOM 678 C C . CYS A 1 89 ? -0.741 3.204 18.001 1.00 93.19 89 CYS A C 1
ATOM 680 O O . CYS A 1 89 ? 0.482 3.349 18.059 1.00 93.19 89 CYS A O 1
ATOM 682 N N . ALA A 1 90 ? -1.531 3.296 19.076 1.00 92.94 90 ALA A N 1
ATOM 683 C CA . ALA A 1 90 ? -1.016 3.482 20.429 1.00 92.94 90 ALA A CA 1
ATOM 684 C C . ALA A 1 90 ? -0.225 2.255 20.916 1.00 92.94 90 ALA A C 1
ATOM 686 O O . ALA A 1 90 ? 0.811 2.415 21.559 1.00 92.94 90 ALA A O 1
ATOM 687 N N . LEU A 1 91 ? -0.670 1.039 20.580 1.00 91.25 91 LEU A N 1
ATOM 688 C CA . LEU A 1 91 ? 0.027 -0.206 20.918 1.00 91.25 91 LEU A CA 1
ATOM 689 C C . LEU A 1 91 ? 1.350 -0.375 20.154 1.00 91.25 91 LEU A C 1
ATOM 691 O O . LEU A 1 91 ? 2.308 -0.910 20.711 1.00 91.25 91 LEU A O 1
ATOM 695 N N . SER A 1 92 ? 1.419 0.073 18.896 1.00 87.44 92 SER A N 1
ATOM 696 C CA . SER A 1 92 ? 2.609 -0.062 18.043 1.00 87.44 92 SER A CA 1
ATOM 697 C C . SER A 1 92 ? 3.555 1.145 18.046 1.00 87.44 92 SER A C 1
ATOM 699 O O . SER A 1 92 ? 4.571 1.097 17.355 1.00 87.44 92 SER A O 1
ATOM 701 N N . ASP A 1 93 ? 3.252 2.210 18.798 1.00 87.88 93 ASP A N 1
ATOM 702 C CA . ASP A 1 93 ? 3.997 3.485 18.806 1.00 87.88 93 ASP A CA 1
ATOM 703 C C . ASP A 1 93 ? 4.193 4.064 17.389 1.00 87.88 93 ASP A C 1
ATOM 705 O O . ASP A 1 93 ? 5.278 4.482 16.970 1.00 87.88 93 ASP A O 1
ATOM 709 N N . THR A 1 94 ? 3.117 4.043 16.598 1.00 86.31 94 THR A N 1
ATOM 710 C CA . THR A 1 94 ? 3.120 4.518 15.209 1.00 86.31 94 THR A CA 1
ATOM 711 C C . THR A 1 94 ? 2.235 5.743 15.021 1.00 86.31 94 THR A C 1
ATOM 713 O O . THR A 1 94 ? 1.179 5.845 15.643 1.00 86.31 94 THR A O 1
ATOM 716 N N . PRO A 1 95 ? 2.605 6.673 14.118 1.00 89.88 95 PRO A N 1
ATOM 717 C CA . PRO A 1 95 ? 1.731 7.789 13.780 1.00 89.88 95 PRO A CA 1
ATOM 718 C C . PRO A 1 95 ? 0.427 7.277 13.157 1.00 89.88 95 PRO A C 1
ATOM 720 O O . PRO A 1 95 ? 0.460 6.392 12.301 1.00 89.88 95 PRO A O 1
ATOM 723 N N . LYS A 1 96 ? -0.703 7.878 13.547 1.00 92.25 96 LYS A N 1
ATOM 724 C CA . LYS A 1 96 ? -2.017 7.545 12.991 1.00 92.25 96 LYS A CA 1
ATOM 725 C C . LYS A 1 96 ? -2.029 7.789 11.472 1.00 92.25 96 LYS A C 1
ATOM 727 O O . LYS A 1 96 ? -1.777 8.924 11.049 1.00 92.25 96 LYS A O 1
ATOM 732 N N . PRO A 1 97 ? -2.314 6.772 10.641 1.00 92.62 97 PRO A N 1
ATOM 733 C CA . PRO A 1 97 ? -2.491 6.971 9.210 1.00 92.62 97 PRO A CA 1
ATOM 734 C C . PRO A 1 97 ? -3.814 7.688 8.925 1.00 92.62 97 PRO A C 1
ATOM 736 O O . PRO A 1 97 ? -4.730 7.702 9.750 1.00 92.62 97 PRO A O 1
ATOM 739 N N . ARG A 1 98 ? -3.952 8.255 7.723 1.00 93.50 98 ARG A N 1
ATOM 740 C CA . ARG A 1 98 ? -5.281 8.685 7.262 1.00 93.50 98 ARG A CA 1
ATOM 741 C C . ARG A 1 98 ? -6.158 7.456 7.053 1.00 93.50 98 ARG A C 1
ATOM 743 O O . ARG A 1 98 ? -5.668 6.423 6.600 1.00 93.50 98 ARG A O 1
ATOM 750 N N . VAL A 1 99 ? -7.441 7.592 7.345 1.00 95.12 99 VAL A N 1
ATOM 751 C CA . VAL A 1 99 ? -8.416 6.512 7.211 1.00 95.12 99 VAL A CA 1
ATOM 752 C C . VAL A 1 99 ? -9.269 6.793 5.987 1.00 95.12 99 VAL A C 1
ATOM 754 O O . VAL A 1 99 ? -9.727 7.918 5.795 1.00 95.12 99 VAL A O 1
ATOM 757 N N . ALA A 1 100 ? -9.448 5.795 5.132 1.00 95.12 100 ALA A N 1
ATOM 758 C CA . ALA A 1 100 ? -10.288 5.901 3.955 1.00 95.12 100 ALA A CA 1
ATOM 759 C C . ALA A 1 100 ? -11.252 4.722 3.850 1.00 95.12 100 ALA A C 1
ATOM 761 O O . ALA A 1 100 ? -10.907 3.590 4.186 1.00 95.12 100 ALA A O 1
ATOM 762 N N . ILE A 1 101 ? -12.443 4.990 3.327 1.00 95.56 101 ILE A N 1
ATOM 763 C CA . ILE A 1 101 ? -13.457 3.979 3.050 1.00 95.56 101 ILE A CA 1
ATOM 764 C C . ILE A 1 101 ? -13.696 3.920 1.544 1.00 95.56 101 ILE A C 1
ATOM 766 O O . ILE A 1 101 ? -13.987 4.937 0.912 1.00 95.56 101 ILE A O 1
ATOM 770 N N . ALA A 1 102 ? -13.553 2.727 0.973 1.00 93.75 102 ALA A N 1
ATOM 771 C CA . ALA A 1 102 ? -13.888 2.431 -0.415 1.00 93.75 102 ALA A CA 1
ATOM 772 C C . ALA A 1 102 ? -15.280 1.808 -0.496 1.00 93.75 102 ALA A C 1
ATOM 774 O O . ALA A 1 102 ? -15.579 0.851 0.223 1.00 93.75 102 ALA A O 1
ATOM 775 N N . ASP A 1 103 ? -16.120 2.328 -1.388 1.00 92.31 103 ASP A N 1
ATOM 776 C CA . ASP A 1 103 ? -17.435 1.743 -1.625 1.00 92.31 103 ASP A CA 1
ATOM 777 C C . ASP A 1 103 ? -17.317 0.566 -2.598 1.00 92.31 103 ASP A C 1
ATOM 779 O O . ASP A 1 103 ? -17.235 0.736 -3.814 1.00 92.31 103 ASP A O 1
ATOM 783 N N . SER A 1 104 ? -17.194 -0.635 -2.038 1.00 91.19 104 SER A N 1
ATOM 784 C CA . SER A 1 104 ? -17.037 -1.881 -2.782 1.00 91.19 104 SER A CA 1
ATOM 785 C C . SER A 1 104 ? -17.542 -3.045 -1.943 1.00 91.19 104 SER A C 1
ATOM 787 O O . SER A 1 104 ? -17.199 -3.170 -0.766 1.00 91.19 104 SER A O 1
ATOM 789 N N . ASP A 1 105 ? -18.315 -3.931 -2.566 1.00 91.69 105 ASP A N 1
ATOM 790 C CA . ASP A 1 105 ? -18.830 -5.142 -1.924 1.00 91.69 105 ASP A CA 1
ATOM 791 C C . ASP A 1 105 ? -17.772 -6.234 -1.754 1.00 91.69 105 ASP A C 1
ATOM 793 O O . ASP A 1 105 ? -17.971 -7.150 -0.946 1.00 91.69 105 ASP A O 1
ATOM 797 N N . VAL A 1 106 ? -16.664 -6.141 -2.498 1.00 91.06 106 VAL A N 1
ATOM 798 C CA . VAL A 1 106 ? -15.544 -7.081 -2.424 1.00 91.06 106 VAL A CA 1
ATOM 799 C C . VAL A 1 106 ? -14.766 -6.809 -1.134 1.00 91.06 106 VAL A C 1
ATOM 801 O O . VAL A 1 106 ? -14.219 -5.714 -0.991 1.00 91.06 106 VAL A O 1
ATOM 804 N N . PRO A 1 107 ? -14.699 -7.773 -0.196 1.00 91.75 107 PRO A N 1
ATOM 805 C CA . PRO A 1 107 ? -14.037 -7.571 1.085 1.00 91.75 107 PRO A CA 1
ATOM 806 C C . PRO A 1 107 ? -12.529 -7.400 0.890 1.00 91.75 107 PRO A C 1
ATOM 808 O O . PRO A 1 107 ? -11.847 -8.298 0.401 1.00 91.75 107 PRO A O 1
ATOM 811 N N . ASN A 1 108 ? -12.021 -6.230 1.266 1.00 92.94 108 ASN A N 1
ATOM 812 C CA . ASN A 1 108 ? -10.605 -5.885 1.216 1.00 92.94 108 ASN A CA 1
ATOM 813 C C . ASN A 1 108 ? -10.251 -4.762 2.212 1.00 92.94 108 ASN A C 1
ATOM 815 O O . ASN A 1 108 ? -11.085 -3.894 2.503 1.00 92.94 108 ASN A O 1
ATOM 819 N N . ALA A 1 109 ? -9.006 -4.757 2.680 1.00 92.81 109 ALA A N 1
ATOM 820 C CA . ALA A 1 109 ? -8.359 -3.655 3.384 1.00 92.81 109 ALA A CA 1
ATOM 821 C C . ALA A 1 109 ? -6.876 -3.622 2.999 1.00 92.81 109 ALA A C 1
ATOM 823 O O . ALA A 1 109 ? -6.289 -4.666 2.735 1.00 92.81 109 ALA A O 1
ATOM 824 N N . PHE A 1 110 ? -6.276 -2.436 2.939 1.00 90.00 110 PHE A N 1
ATOM 825 C CA . PHE A 1 110 ? -4.852 -2.299 2.633 1.00 90.00 110 PHE A CA 1
ATOM 826 C C . PHE A 1 110 ? -4.267 -1.009 3.209 1.00 90.00 110 PHE A C 1
ATOM 828 O O . PHE A 1 110 ? -4.956 0.012 3.320 1.00 90.00 110 PHE A O 1
ATOM 835 N N . ALA A 1 111 ? -2.969 -1.032 3.508 1.00 88.94 111 ALA A N 1
ATOM 836 C CA . ALA A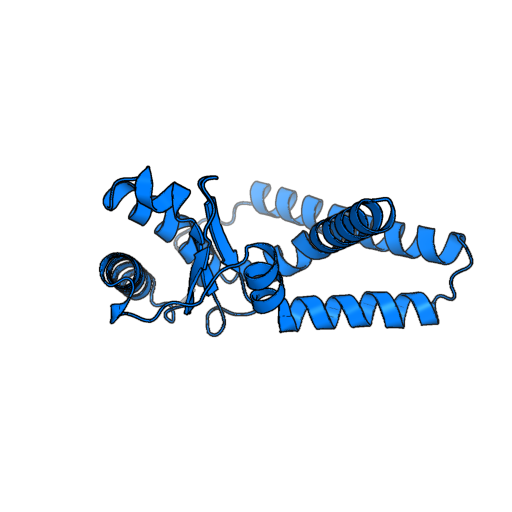 1 111 ? -2.187 0.159 3.820 1.00 88.94 111 ALA A CA 1
ATOM 837 C C . ALA A 1 111 ? -1.291 0.583 2.642 1.00 88.94 111 ALA A C 1
ATOM 839 O O . ALA A 1 111 ? -0.598 -0.225 2.030 1.00 88.94 111 ALA A O 1
ATOM 840 N N . THR A 1 112 ? -1.261 1.879 2.335 1.00 85.00 112 THR A N 1
ATOM 841 C CA . THR A 1 112 ? -0.418 2.452 1.273 1.00 85.00 112 THR A CA 1
ATOM 842 C C . THR A 1 112 ? 0.236 3.756 1.715 1.00 85.00 112 THR A C 1
ATOM 844 O O . THR A 1 112 ? -0.235 4.432 2.630 1.00 85.00 112 THR A O 1
ATOM 847 N N . GLY A 1 113 ? 1.335 4.130 1.063 1.00 81.12 113 GLY A N 1
ATOM 848 C CA . GLY A 1 113 ? 2.032 5.388 1.285 1.00 81.12 113 GLY A CA 1
ATOM 849 C C . GLY A 1 113 ? 3.550 5.245 1.344 1.00 81.12 113 GLY A C 1
ATOM 850 O O . GLY A 1 113 ? 4.126 4.178 1.521 1.00 81.12 113 GLY A O 1
ATOM 851 N N . ARG A 1 114 ? 4.229 6.382 1.218 1.00 76.81 114 ARG A N 1
ATOM 852 C CA . ARG A 1 114 ? 5.698 6.445 1.121 1.00 76.81 114 ARG A CA 1
ATOM 853 C C . ARG A 1 114 ? 6.437 6.429 2.463 1.00 76.81 114 ARG A C 1
ATOM 855 O O . ARG A 1 114 ? 7.657 6.306 2.500 1.00 76.81 114 ARG A O 1
ATOM 862 N N . SER A 1 115 ? 5.733 6.678 3.564 1.00 80.38 115 SER A N 1
ATOM 863 C CA . SER A 1 115 ? 6.305 6.675 4.912 1.00 80.38 115 SER A CA 1
ATOM 864 C C . SER A 1 115 ? 5.208 6.504 5.960 1.00 80.38 115 SER A C 1
ATOM 866 O O . SER A 1 115 ? 4.068 6.873 5.678 1.00 80.38 115 SER A O 1
ATOM 868 N N . PRO A 1 116 ? 5.533 6.055 7.189 1.00 80.81 116 PRO A N 1
ATOM 869 C CA . PRO A 1 116 ? 4.536 5.903 8.253 1.00 80.81 116 PRO A CA 1
ATOM 870 C C . PRO A 1 116 ? 3.744 7.190 8.519 1.00 80.81 116 PRO A C 1
ATOM 872 O O . PRO A 1 116 ? 2.536 7.166 8.699 1.00 80.81 116 PRO A O 1
ATOM 875 N N . LYS A 1 117 ? 4.411 8.352 8.437 1.00 83.75 117 LYS A N 1
ATOM 876 C CA . LYS A 1 117 ? 3.787 9.676 8.623 1.00 83.75 117 LYS A CA 1
ATOM 877 C C . LYS A 1 117 ? 2.832 10.090 7.498 1.00 83.75 117 LYS A C 1
ATOM 879 O O . LYS A 1 117 ? 2.120 11.076 7.644 1.00 83.75 117 LYS A O 1
ATOM 884 N N . ARG A 1 118 ? 2.889 9.429 6.342 1.00 82.81 118 ARG A N 1
ATOM 885 C CA . ARG A 1 118 ? 2.020 9.698 5.185 1.00 82.81 118 ARG A CA 1
ATOM 886 C C . ARG A 1 118 ? 1.287 8.439 4.725 1.00 82.81 118 ARG A C 1
ATOM 888 O O . ARG A 1 118 ? 0.914 8.354 3.558 1.00 82.81 118 ARG A O 1
ATOM 895 N N . ALA A 1 119 ? 1.119 7.473 5.621 1.00 87.94 119 ALA A N 1
ATOM 896 C CA . ALA A 1 119 ? 0.379 6.264 5.332 1.00 87.94 119 ALA A CA 1
ATOM 897 C C . ALA A 1 119 ? -1.128 6.548 5.305 1.00 87.94 119 ALA A C 1
ATOM 899 O O . ALA A 1 119 ? -1.635 7.459 5.972 1.00 87.94 119 ALA A O 1
ATOM 900 N N . VAL A 1 120 ? -1.833 5.760 4.506 1.00 91.06 120 VAL A N 1
ATOM 901 C CA . VAL A 1 120 ? -3.286 5.722 4.426 1.00 91.06 120 VAL A CA 1
ATOM 902 C C . VAL A 1 120 ? -3.710 4.272 4.554 1.00 91.06 120 VAL A C 1
ATOM 904 O O . VAL A 1 120 ? -3.162 3.416 3.863 1.00 91.06 120 VAL A O 1
ATOM 907 N N . VAL A 1 121 ? -4.676 4.014 5.424 1.00 93.25 121 VAL A N 1
ATOM 908 C CA . VAL A 1 121 ? -5.344 2.720 5.535 1.00 93.25 121 VAL A CA 1
ATOM 909 C C . VAL A 1 121 ? -6.702 2.854 4.870 1.00 93.25 121 VAL A C 1
ATOM 911 O O . VAL A 1 121 ? -7.476 3.749 5.210 1.00 93.25 121 VAL A O 1
ATOM 914 N N . CYS A 1 122 ? -6.969 1.990 3.898 1.00 93.94 122 CYS A N 1
ATOM 915 C CA . CYS A 1 122 ? -8.238 1.934 3.198 1.00 93.94 122 CYS A CA 1
ATOM 916 C C . CYS A 1 122 ? -8.966 0.639 3.545 1.00 93.94 122 CYS A C 1
ATOM 918 O O . CYS A 1 122 ? -8.371 -0.436 3.496 1.00 93.94 122 CYS A O 1
ATOM 920 N N . VAL A 1 123 ? -10.252 0.749 3.869 1.00 95.19 123 VAL A N 1
ATOM 921 C CA . VAL A 1 123 ? -11.132 -0.384 4.166 1.00 9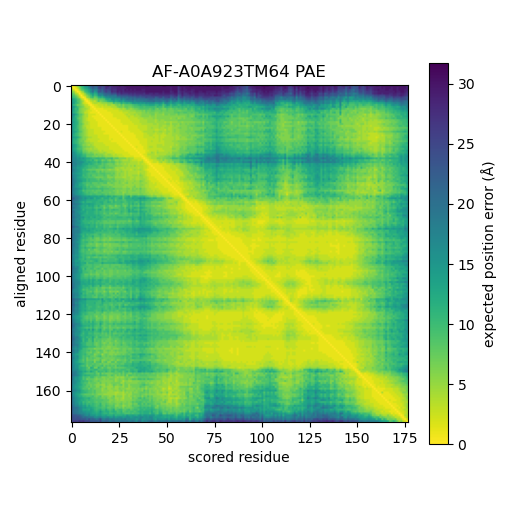5.19 123 VAL A CA 1
ATOM 922 C C . VAL A 1 123 ? -12.346 -0.321 3.249 1.00 95.19 123 VAL A C 1
ATOM 924 O O . VAL A 1 123 ? -12.880 0.753 2.979 1.00 95.19 123 VAL A O 1
ATOM 927 N N . THR A 1 124 ? -12.789 -1.463 2.740 1.00 95.25 124 THR A N 1
ATOM 928 C CA . THR A 1 124 ? -13.998 -1.541 1.907 1.00 95.25 124 THR A CA 1
ATOM 929 C C . THR A 1 124 ? -15.265 -1.676 2.751 1.00 95.25 124 THR A C 1
ATOM 931 O O . THR A 1 124 ? -15.267 -2.343 3.789 1.00 95.25 124 THR A O 1
ATOM 934 N N . THR A 1 125 ? -16.378 -1.110 2.276 1.00 94.19 125 THR A N 1
ATOM 935 C CA . THR A 1 125 ? -17.698 -1.284 2.910 1.00 94.19 125 THR A CA 1
ATOM 936 C C . THR A 1 125 ? -18.102 -2.763 2.988 1.00 94.19 125 THR A C 1
ATOM 938 O O . THR A 1 125 ? -18.688 -3.196 3.979 1.00 94.19 125 THR A O 1
ATOM 941 N N . GLY A 1 126 ? -17.728 -3.570 1.992 1.00 93.81 126 GLY A N 1
ATOM 942 C CA . GLY A 1 126 ? -17.954 -5.013 1.960 1.00 93.81 126 GLY A CA 1
ATOM 943 C C . GLY A 1 126 ? -17.205 -5.807 3.031 1.00 93.81 126 GLY A C 1
ATOM 944 O O . GLY A 1 126 ? -17.736 -6.828 3.473 1.00 93.81 126 GLY A O 1
ATOM 945 N N . LEU A 1 127 ? -16.019 -5.357 3.460 1.00 95.19 127 LEU A N 1
ATOM 946 C CA . LEU A 1 127 ? -15.291 -5.961 4.581 1.00 95.19 127 LEU A CA 1
ATOM 947 C C . LEU A 1 127 ? -15.958 -5.600 5.912 1.00 95.19 127 LEU A C 1
ATOM 949 O O . LEU A 1 127 ? -16.257 -6.487 6.705 1.00 95.19 127 LEU A O 1
ATOM 953 N N . MET A 1 128 ? -16.266 -4.313 6.109 1.00 94.81 128 MET A N 1
ATOM 954 C CA . MET A 1 128 ? -16.881 -3.808 7.345 1.00 94.81 128 MET A CA 1
ATOM 955 C C . MET A 1 128 ? -18.247 -4.435 7.646 1.00 94.81 128 MET A C 1
ATOM 957 O O . MET A 1 128 ? -18.625 -4.538 8.802 1.00 94.81 128 MET A O 1
ATOM 961 N N . ARG A 1 129 ? -19.005 -4.849 6.622 1.00 94.69 129 ARG A N 1
ATOM 962 C CA . ARG A 1 129 ? -20.302 -5.524 6.812 1.00 94.69 129 ARG A CA 1
ATOM 963 C C . ARG A 1 129 ? -20.196 -7.022 7.106 1.00 94.69 129 ARG A C 1
ATOM 965 O O . ARG A 1 129 ? -21.208 -7.624 7.447 1.00 94.69 129 ARG A O 1
ATOM 972 N N . ARG A 1 130 ? -19.036 -7.638 6.865 1.00 95.00 130 ARG A N 1
ATOM 973 C CA . ARG A 1 130 ? -18.846 -9.096 6.962 1.00 95.00 130 ARG A CA 1
ATOM 974 C C . ARG A 1 130 ? -18.072 -9.523 8.194 1.00 95.00 130 ARG A C 1
ATOM 976 O O . ARG A 1 130 ? -18.277 -10.645 8.631 1.00 95.00 130 ARG A O 1
ATOM 983 N N . LEU A 1 131 ? -17.180 -8.666 8.676 1.00 95.56 131 LEU A N 1
ATOM 984 C CA . LEU A 1 131 ? -16.350 -8.947 9.835 1.00 95.56 131 LEU A CA 1
ATOM 985 C C . LEU A 1 131 ? -16.932 -8.299 11.082 1.00 95.56 131 LEU A C 1
ATOM 987 O O . LEU A 1 131 ? -17.418 -7.167 11.030 1.00 95.56 131 LEU A O 1
ATOM 991 N N . GLU A 1 132 ? -16.827 -9.006 12.200 1.00 94.81 132 GLU A N 1
ATOM 992 C CA . GLU A 1 132 ? -17.046 -8.417 13.517 1.00 94.81 132 GLU A CA 1
ATOM 993 C C . GLU A 1 132 ? -15.884 -7.481 13.890 1.00 94.81 132 GLU A C 1
ATOM 995 O O . GLU A 1 132 ? -14.804 -7.523 13.292 1.00 94.81 132 GLU A O 1
ATOM 1000 N N . THR A 1 133 ? -16.085 -6.618 14.889 1.00 90.50 133 THR A N 1
ATOM 1001 C CA . THR A 1 133 ? -15.097 -5.607 15.297 1.00 90.50 133 THR A CA 1
ATOM 1002 C C . THR A 1 133 ? -13.738 -6.227 15.649 1.00 90.50 133 THR A C 1
ATOM 1004 O O . THR A 1 133 ? -12.707 -5.688 15.247 1.00 90.50 133 THR A O 1
ATOM 1007 N N . ASP A 1 134 ? -13.726 -7.381 16.321 1.00 93.31 134 ASP A N 1
ATOM 1008 C CA . ASP A 1 134 ? -12.497 -8.084 16.718 1.00 93.31 134 ASP A CA 1
ATOM 1009 C C . ASP A 1 134 ? -11.753 -8.683 15.510 1.00 93.31 134 ASP A C 1
ATOM 1011 O O . ASP A 1 134 ? -10.523 -8.627 15.423 1.00 93.31 134 ASP A O 1
ATOM 1015 N N . GLU A 1 135 ? -12.491 -9.214 14.532 1.00 95.19 135 GLU A N 1
ATOM 1016 C CA . GLU A 1 135 ? -11.922 -9.744 13.290 1.00 95.19 135 GLU A CA 1
ATOM 1017 C C . GLU A 1 135 ? -11.352 -8.615 12.423 1.00 95.19 135 GLU A C 1
ATOM 1019 O O . GLU A 1 135 ? -10.248 -8.728 11.880 1.00 95.19 135 GLU A O 1
ATOM 1024 N N . LEU A 1 136 ? -12.078 -7.494 12.334 1.00 94.62 136 LEU A N 1
ATOM 1025 C CA . LEU A 1 136 ? -11.616 -6.288 11.658 1.00 94.62 136 LEU A CA 1
ATOM 1026 C C . LEU A 1 136 ? -10.363 -5.724 12.337 1.00 94.62 136 LEU A C 1
ATOM 1028 O O . LEU A 1 136 ? -9.423 -5.341 11.641 1.00 94.62 136 LEU A O 1
ATOM 1032 N N . GLU A 1 137 ? -10.312 -5.703 13.671 1.00 95.06 137 GLU A N 1
ATOM 1033 C CA . GLU A 1 137 ? -9.126 -5.298 14.431 1.00 95.06 137 GLU A CA 1
ATOM 1034 C C . GLU A 1 137 ? -7.922 -6.189 14.097 1.00 95.06 137 GLU A C 1
ATOM 1036 O O . GLU A 1 137 ? -6.834 -5.666 13.855 1.00 95.06 137 GLU A O 1
ATOM 1041 N N . GLY A 1 138 ? -8.113 -7.506 13.964 1.00 94.94 138 GLY A N 1
ATOM 1042 C CA . GLY A 1 138 ? -7.068 -8.431 13.515 1.00 94.94 138 GLY A CA 1
ATOM 1043 C C . GLY A 1 138 ? -6.530 -8.115 12.113 1.00 94.94 138 GLY A C 1
ATOM 1044 O O . GLY A 1 138 ? -5.313 -8.061 11.909 1.00 94.94 138 GLY A O 1
ATOM 1045 N N . VAL A 1 139 ? -7.418 -7.848 11.149 1.00 95.50 139 VAL A N 1
ATOM 1046 C CA . VAL A 1 139 ? -7.026 -7.461 9.780 1.00 95.50 139 VAL A CA 1
ATOM 1047 C C . VAL A 1 139 ? -6.294 -6.116 9.780 1.00 95.50 139 VAL A C 1
ATOM 1049 O O . VAL A 1 139 ? -5.232 -5.981 9.175 1.00 95.50 139 VAL A O 1
ATOM 1052 N N . LEU A 1 140 ? -6.811 -5.120 10.500 1.00 95.38 140 LEU A N 1
ATOM 1053 C CA . LEU A 1 140 ? -6.186 -3.801 10.593 1.00 95.38 140 LEU A CA 1
ATOM 1054 C C . LEU A 1 140 ? -4.843 -3.847 11.323 1.00 95.38 140 LEU A C 1
ATOM 1056 O O . LEU A 1 140 ? -3.930 -3.119 10.943 1.00 95.38 140 LEU A O 1
ATOM 1060 N N . ALA A 1 141 ? -4.689 -4.712 12.325 1.00 94.12 141 ALA A N 1
ATOM 1061 C CA . ALA A 1 141 ? -3.417 -4.929 13.002 1.00 94.12 141 ALA A CA 1
ATOM 1062 C C . ALA A 1 141 ? -2.369 -5.501 12.040 1.00 94.12 141 ALA A C 1
ATOM 1064 O O . ALA A 1 141 ? -1.223 -5.045 12.042 1.00 94.12 141 ALA A O 1
ATOM 1065 N N . HIS A 1 142 ? -2.761 -6.444 11.175 1.00 92.62 142 HIS A N 1
ATOM 1066 C CA . HIS A 1 142 ? -1.890 -6.953 10.116 1.00 92.62 142 HIS A CA 1
ATOM 1067 C C . HIS A 1 142 ? -1.445 -5.827 9.172 1.00 92.62 142 HIS A C 1
ATOM 1069 O O . HIS A 1 142 ? -0.246 -5.627 8.978 1.00 92.62 142 HIS A O 1
ATOM 1075 N N . GLU A 1 143 ? -2.385 -5.034 8.657 1.00 91.44 143 GLU A N 1
ATOM 1076 C CA . GLU A 1 143 ? -2.080 -3.934 7.733 1.00 91.44 143 GLU A CA 1
ATOM 1077 C C . GLU A 1 143 ? -1.233 -2.823 8.381 1.00 91.44 143 GLU A C 1
ATOM 1079 O O . GLU A 1 143 ? -0.273 -2.323 7.788 1.00 91.44 143 GLU A O 1
ATOM 1084 N N . LEU A 1 144 ? -1.525 -2.457 9.632 1.00 91.00 144 LEU A N 1
ATOM 1085 C CA . LEU A 1 144 ? -0.748 -1.469 10.386 1.00 91.00 144 LEU A CA 1
ATOM 1086 C C . LEU A 1 144 ? 0.648 -1.977 10.747 1.00 91.00 144 LEU A C 1
ATOM 1088 O O . LEU A 1 144 ? 1.573 -1.168 10.853 1.00 91.00 144 LEU A O 1
ATOM 1092 N N . SER A 1 145 ? 0.847 -3.292 10.872 1.00 89.62 145 SER A N 1
ATOM 1093 C CA . SER A 1 145 ? 2.181 -3.855 11.095 1.00 89.62 145 SER A CA 1
ATOM 1094 C C . SER A 1 145 ? 3.135 -3.529 9.940 1.00 89.62 145 SER A C 1
ATOM 1096 O O . SER A 1 145 ? 4.303 -3.218 10.180 1.00 89.62 145 SER A O 1
ATOM 1098 N N . HIS A 1 146 ? 2.640 -3.477 8.701 1.00 86.00 146 HIS A N 1
ATOM 1099 C CA . HIS A 1 146 ? 3.439 -3.063 7.544 1.00 86.00 146 HIS A CA 1
ATOM 1100 C C . HIS A 1 146 ? 3.820 -1.584 7.606 1.00 86.00 146 HIS A C 1
ATOM 1102 O O . HIS A 1 146 ? 4.936 -1.195 7.243 1.00 86.00 146 HIS A O 1
ATOM 1108 N N . VAL A 1 147 ? 2.911 -0.744 8.110 1.00 86.31 147 VAL A N 1
ATOM 1109 C CA . VAL A 1 147 ? 3.178 0.678 8.371 1.00 86.31 147 VAL A CA 1
ATOM 1110 C C . VAL A 1 147 ? 4.246 0.828 9.454 1.00 86.31 147 VAL A C 1
ATOM 1112 O O . VAL A 1 147 ? 5.186 1.608 9.279 1.00 86.31 147 VAL A O 1
ATOM 1115 N N . ALA A 1 148 ? 4.148 0.050 10.534 1.00 85.12 148 ALA A N 1
ATOM 1116 C CA . ALA A 1 148 ? 5.091 0.062 11.647 1.00 85.12 148 ALA A CA 1
ATOM 1117 C C . ALA A 1 148 ? 6.506 -0.361 11.221 1.00 85.12 148 ALA A C 1
ATOM 1119 O O . ALA A 1 148 ? 7.481 0.335 11.522 1.00 85.12 148 ALA A O 1
ATOM 1120 N N . HIS A 1 149 ? 6.618 -1.449 10.453 1.00 83.56 149 HIS A N 1
ATOM 1121 C CA . HIS A 1 149 ? 7.896 -1.970 9.957 1.00 83.56 149 HIS A CA 1
ATOM 1122 C C . HIS A 1 149 ? 8.482 -1.171 8.786 1.00 83.56 149 HIS A C 1
ATOM 1124 O O . HIS A 1 149 ? 9.651 -1.342 8.452 1.00 83.56 149 HIS A O 1
ATOM 1130 N N . ARG A 1 150 ? 7.729 -0.202 8.243 1.00 79.56 150 ARG A N 1
ATOM 1131 C CA . ARG A 1 150 ? 8.112 0.648 7.098 1.00 79.56 150 ARG A CA 1
ATOM 1132 C C . ARG A 1 150 ? 8.218 -0.110 5.772 1.00 79.56 150 ARG A C 1
ATOM 1134 O O . ARG A 1 150 ? 8.825 0.399 4.828 1.00 79.56 150 ARG A O 1
ATOM 1141 N N . ASP A 1 151 ? 7.546 -1.248 5.663 1.00 78.69 151 ASP A N 1
ATOM 1142 C CA . ASP A 1 151 ? 7.556 -2.086 4.460 1.00 78.69 151 ASP A CA 1
ATOM 1143 C C . ASP A 1 151 ? 6.611 -1.565 3.366 1.00 78.69 151 ASP A C 1
ATOM 1145 O O . ASP A 1 151 ? 6.698 -1.966 2.206 1.00 78.69 151 ASP A O 1
ATOM 1149 N N . VAL A 1 152 ? 5.779 -0.567 3.683 1.00 74.56 152 VAL A N 1
ATOM 1150 C CA . VAL A 1 152 ? 4.877 0.107 2.729 1.00 74.56 152 VAL A CA 1
ATOM 1151 C C . VAL A 1 152 ? 5.626 0.718 1.539 1.00 74.56 152 VAL A C 1
ATOM 1153 O O . VAL A 1 152 ? 5.144 0.672 0.406 1.00 74.56 152 VAL A O 1
ATOM 1156 N N . ALA A 1 153 ? 6.839 1.239 1.756 1.00 74.62 153 ALA A N 1
ATOM 1157 C CA . ALA A 1 153 ? 7.662 1.771 0.670 1.00 74.62 153 ALA A CA 1
ATOM 1158 C C . ALA A 1 153 ? 8.139 0.657 -0.277 1.00 74.62 153 ALA A C 1
ATOM 1160 O O . ALA A 1 153 ? 8.081 0.819 -1.496 1.00 74.62 153 ALA A O 1
ATOM 1161 N N . VAL A 1 154 ? 8.558 -0.487 0.274 1.00 76.50 154 VAL A N 1
ATOM 1162 C CA . VAL A 1 154 ? 8.979 -1.659 -0.508 1.00 76.50 154 VAL A CA 1
ATOM 1163 C C . VAL A 1 154 ? 7.798 -2.205 -1.309 1.00 76.50 154 VAL A C 1
ATOM 1165 O O . VAL A 1 154 ? 7.928 -2.417 -2.513 1.00 76.50 154 VAL A O 1
ATOM 1168 N N . MET A 1 155 ? 6.625 -2.334 -0.684 1.00 75.44 155 MET A N 1
ATOM 1169 C CA . MET A 1 155 ? 5.397 -2.767 -1.360 1.00 75.44 155 MET A CA 1
ATOM 1170 C C . MET A 1 155 ? 4.958 -1.807 -2.470 1.00 75.44 155 MET A C 1
ATOM 1172 O O . MET A 1 155 ? 4.526 -2.252 -3.535 1.00 75.44 155 MET A O 1
ATOM 1176 N N . THR A 1 156 ? 5.125 -0.497 -2.268 1.00 75.06 156 THR A N 1
ATOM 1177 C CA . THR A 1 156 ? 4.826 0.523 -3.286 1.00 75.06 156 THR A CA 1
ATOM 1178 C C . THR A 1 156 ? 5.725 0.370 -4.516 1.00 75.06 156 THR A C 1
ATOM 1180 O O . THR A 1 156 ? 5.240 0.459 -5.645 1.00 75.06 156 THR A O 1
ATOM 1183 N N . ILE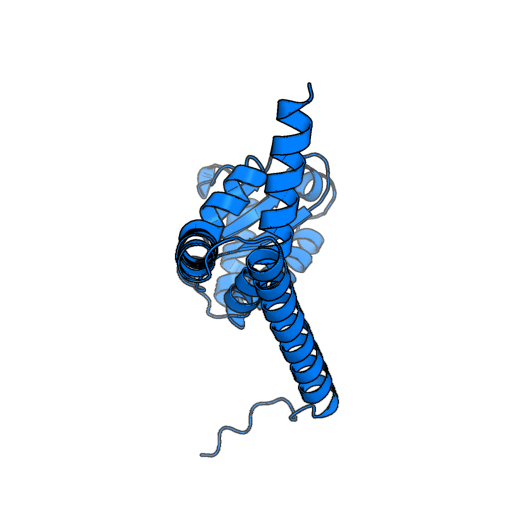 A 1 157 ? 7.022 0.115 -4.309 1.00 77.88 157 ILE A N 1
ATOM 1184 C CA . ILE A 1 157 ? 7.999 -0.104 -5.388 1.00 77.88 157 ILE A CA 1
ATOM 1185 C C . ILE A 1 157 ? 7.727 -1.433 -6.100 1.00 77.88 157 ILE A C 1
ATOM 1187 O O . ILE A 1 157 ? 7.731 -1.490 -7.329 1.00 77.88 157 ILE A O 1
ATOM 1191 N N . ALA A 1 158 ? 7.458 -2.500 -5.344 1.00 80.38 158 ALA A N 1
ATOM 1192 C CA . ALA A 1 158 ? 7.158 -3.814 -5.904 1.00 80.38 158 ALA A CA 1
ATOM 1193 C C . ALA A 1 158 ? 5.889 -3.793 -6.772 1.00 80.38 158 ALA A C 1
ATOM 1195 O O . ALA A 1 158 ? 5.861 -4.393 -7.844 1.00 80.38 158 ALA A O 1
ATOM 1196 N N . SER A 1 159 ? 4.871 -3.036 -6.357 1.00 76.50 159 SER A N 1
ATOM 1197 C CA . SER A 1 159 ? 3.587 -2.941 -7.059 1.00 76.50 159 SER A CA 1
ATOM 1198 C C . SER A 1 159 ? 3.618 -2.097 -8.341 1.00 76.50 159 SER A C 1
ATOM 1200 O O . SER A 1 159 ? 2.639 -2.105 -9.082 1.00 76.50 159 SER A O 1
ATOM 1202 N N . PHE A 1 160 ? 4.695 -1.362 -8.640 1.00 81.38 160 PHE A N 1
ATOM 1203 C CA . PHE A 1 160 ? 4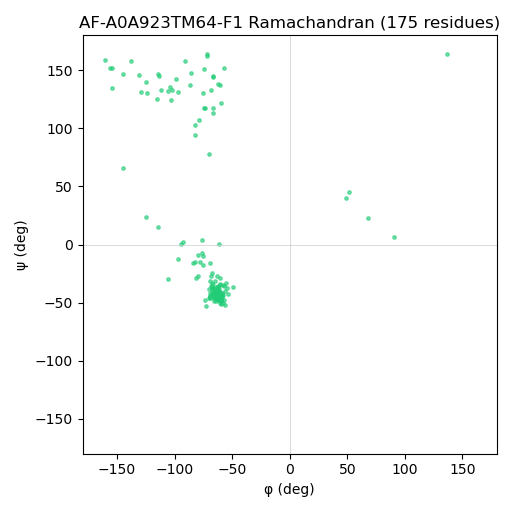.738 -0.416 -9.767 1.00 81.38 160 PHE A CA 1
ATOM 1204 C C . PHE A 1 160 ? 4.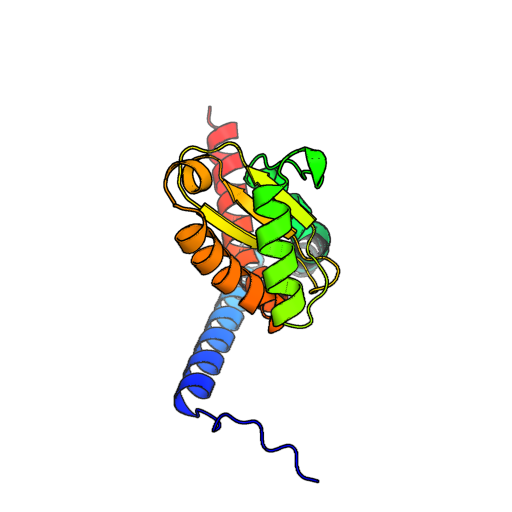445 -1.040 -11.130 1.00 81.38 160 PHE A C 1
ATOM 1206 O O . PHE A 1 160 ? 3.556 -0.560 -11.832 1.00 81.38 160 PHE A O 1
ATOM 1213 N N . LEU A 1 161 ? 5.107 -2.143 -11.489 1.00 78.44 161 LEU A N 1
ATOM 1214 C CA . LEU A 1 161 ? 4.840 -2.808 -12.769 1.00 78.44 161 LEU A CA 1
ATOM 1215 C C . LEU A 1 161 ? 3.403 -3.341 -12.851 1.00 78.44 161 LEU A C 1
ATOM 1217 O O . LEU A 1 161 ? 2.782 -3.249 -13.907 1.00 78.44 161 LEU A O 1
ATOM 1221 N N . GLY A 1 162 ? 2.859 -3.841 -11.737 1.00 79.38 162 GLY A N 1
ATOM 1222 C CA . GLY A 1 162 ? 1.479 -4.327 -11.663 1.00 79.38 162 GLY A CA 1
ATOM 1223 C C . GLY A 1 162 ? 0.451 -3.208 -11.833 1.00 79.38 162 GLY A C 1
ATOM 1224 O O . GLY A 1 162 ? -0.476 -3.340 -12.629 1.00 79.38 162 GLY A O 1
ATOM 1225 N N . VAL A 1 163 ? 0.641 -2.077 -11.145 1.00 77.50 163 VAL A N 1
ATOM 1226 C CA . VAL A 1 163 ? -0.215 -0.886 -11.282 1.00 77.50 163 VAL A CA 1
ATOM 1227 C C . VAL A 1 163 ? -0.144 -0.332 -12.703 1.00 77.50 163 VAL A C 1
ATOM 1229 O O . VAL A 1 163 ? -1.183 -0.048 -13.297 1.00 77.50 163 VAL A O 1
ATOM 1232 N N . LEU A 1 164 ? 1.058 -0.223 -13.275 1.00 79.31 164 LEU A N 1
ATOM 1233 C CA . LEU A 1 164 ? 1.248 0.230 -14.650 1.00 79.31 164 LEU A CA 1
ATOM 1234 C C . LEU A 1 164 ? 0.531 -0.696 -15.645 1.00 79.31 164 LEU A C 1
ATOM 1236 O O . LEU A 1 164 ? -0.224 -0.213 -16.486 1.00 79.31 164 LEU A O 1
ATOM 1240 N N . ALA A 1 165 ? 0.696 -2.014 -15.513 1.00 79.75 165 ALA A N 1
ATOM 1241 C CA . ALA A 1 165 ? 0.009 -2.994 -16.353 1.00 79.75 165 ALA A CA 1
ATOM 1242 C C . ALA A 1 165 ? -1.522 -2.919 -16.205 1.00 79.75 165 ALA A C 1
ATOM 1244 O O . ALA A 1 165 ? -2.242 -2.948 -17.205 1.00 79.75 165 ALA A O 1
ATOM 1245 N N . GLY A 1 166 ? -2.027 -2.768 -14.976 1.00 78.25 166 GLY A N 1
ATOM 1246 C CA . GLY A 1 166 ? -3.455 -2.611 -14.697 1.00 78.25 166 GLY A CA 1
ATOM 1247 C C . GLY A 1 166 ? -4.043 -1.341 -15.316 1.00 78.25 166 GLY A C 1
ATOM 1248 O O . GLY A 1 166 ? -5.105 -1.395 -15.935 1.00 78.25 166 GLY A O 1
ATOM 1249 N N . LEU A 1 167 ? -3.333 -0.212 -15.225 1.00 77.56 167 LEU A N 1
ATOM 1250 C CA . LEU A 1 167 ? -3.737 1.046 -15.859 1.00 77.56 167 LEU A CA 1
ATOM 1251 C C . LEU A 1 167 ? -3.732 0.940 -17.386 1.00 77.56 167 LEU A C 1
ATOM 1253 O O . LEU A 1 167 ? -4.712 1.333 -18.013 1.00 77.56 167 LEU A O 1
ATOM 1257 N N . ILE A 1 168 ? -2.677 0.366 -17.977 1.00 80.12 168 ILE A N 1
ATOM 1258 C CA . ILE A 1 168 ? -2.604 0.122 -19.426 1.00 80.12 168 ILE A CA 1
ATOM 1259 C C . ILE A 1 168 ? -3.790 -0.735 -19.876 1.00 80.12 168 ILE A C 1
ATOM 1261 O O . ILE A 1 168 ? -4.476 -0.374 -20.826 1.00 80.12 168 ILE A O 1
ATOM 1265 N N . THR A 1 169 ? -4.074 -1.826 -19.161 1.00 79.25 169 THR A N 1
ATOM 1266 C CA . THR A 1 169 ? -5.196 -2.723 -19.475 1.00 79.25 169 THR A CA 1
ATOM 1267 C C . THR A 1 169 ? -6.531 -1.990 -19.380 1.00 79.25 169 THR A C 1
ATOM 1269 O O . THR A 1 169 ? -7.354 -2.088 -20.286 1.00 79.25 169 THR A O 1
ATOM 1272 N N . ARG A 1 170 ? -6.744 -1.206 -18.316 1.00 76.62 170 ARG A N 1
ATOM 1273 C CA . ARG A 1 170 ? -7.977 -0.435 -18.120 1.00 76.62 170 ARG A CA 1
ATOM 1274 C C . ARG A 1 170 ? -8.198 0.578 -19.241 1.00 76.62 170 ARG A C 1
ATOM 1276 O O . ARG A 1 170 ? -9.304 0.643 -19.769 1.00 76.62 170 ARG A O 1
ATOM 1283 N N . PHE A 1 171 ? -7.167 1.333 -19.622 1.00 81.25 171 PHE A N 1
ATOM 1284 C CA . PHE A 1 171 ? -7.265 2.292 -20.723 1.00 81.25 171 PHE A CA 1
ATOM 1285 C C . PHE A 1 171 ? -7.444 1.605 -22.076 1.00 81.25 171 PHE A C 1
ATOM 1287 O O . PHE A 1 171 ? -8.239 2.078 -22.878 1.00 81.25 171 PHE A O 1
ATOM 1294 N N . ALA A 1 172 ? -6.771 0.478 -22.319 1.00 79.75 172 ALA A N 1
ATOM 1295 C CA . ALA A 1 172 ? -6.942 -0.292 -23.548 1.00 79.75 172 ALA A CA 1
ATOM 1296 C C . ALA A 1 172 ? -8.381 -0.809 -23.696 1.00 79.75 172 ALA A C 1
ATOM 1298 O O . ALA A 1 172 ? -8.991 -0.639 -24.749 1.00 79.75 172 ALA A O 1
ATOM 1299 N N . LEU A 1 173 ? -8.955 -1.374 -22.629 1.00 82.44 173 LEU A N 1
ATOM 1300 C CA . LEU A 1 173 ? -10.344 -1.841 -22.625 1.00 82.44 173 LEU A CA 1
ATOM 1301 C C . LEU A 1 173 ? -11.339 -0.687 -22.803 1.00 82.44 173 LEU A C 1
ATOM 1303 O O . LEU A 1 173 ? -12.284 -0.820 -23.571 1.00 82.44 173 LEU A O 1
ATOM 1307 N N . GLN A 1 174 ? -11.114 0.452 -22.141 1.00 78.62 174 GLN A N 1
ATOM 1308 C CA . GLN A 1 174 ? -11.973 1.634 -22.277 1.00 78.62 174 GLN A CA 1
ATOM 1309 C C . GLN A 1 174 ? -11.865 2.316 -23.643 1.00 78.62 174 GLN A C 1
ATOM 1311 O O . GLN A 1 174 ? -12.845 2.888 -24.090 1.00 78.62 174 GLN A O 1
ATOM 1316 N N . ALA A 1 175 ? -10.705 2.268 -24.301 1.00 72.44 175 ALA A N 1
ATOM 1317 C CA . ALA A 1 175 ? -10.521 2.822 -25.642 1.00 72.44 175 ALA A CA 1
ATOM 1318 C C . ALA A 1 175 ? -11.089 1.920 -26.753 1.00 72.44 175 ALA A C 1
ATOM 1320 O O . ALA A 1 175 ? -11.216 2.366 -27.890 1.00 72.44 175 ALA A O 1
ATOM 1321 N N . THR A 1 176 ? -11.378 0.652 -26.438 1.00 68.31 176 THR A N 1
ATOM 1322 C CA . THR A 1 176 ? -11.915 -0.338 -27.387 1.00 68.31 176 THR A CA 1
ATOM 1323 C C . THR A 1 176 ? -13.445 -0.467 -27.300 1.00 68.31 176 THR A C 1
ATOM 1325 O O . THR A 1 176 ? -14.048 -1.071 -28.185 1.00 68.31 176 THR A O 1
ATOM 1328 N N . MET A 1 177 ? -14.074 0.092 -26.258 1.00 55.66 177 MET A N 1
ATOM 1329 C CA . MET A 1 177 ? -15.535 0.236 -26.130 1.00 55.66 177 MET A CA 1
ATOM 1330 C C . MET A 1 177 ? -15.994 1.605 -26.626 1.00 55.66 177 MET A C 1
ATOM 1332 O O . MET A 1 177 ? -17.113 1.662 -27.179 1.00 55.66 177 MET A O 1
#

Foldseek 3Di:
DDPPDPDDDDPVVVVVVVVVVVVLVVVVVVVLVVCVVVVNDNVNSCCVVVVLLVVCQQCVVVLVCVVLVKDFDDCVVPVLVQVLQVVLCVVLVFDRETEIEGADLPFDWAWAHNASNHIYIYGYPNNVVPDDSVVVSVVVNVRVVCRSVSCRNVVSNSCSVVSVVVVVVVVVVVVVD

Radius of gyration: 19.19 Å; Cα contacts (8 Å, |Δi|>4): 177; chains: 1; bounding box: 45×31×57 Å

Secondary structure (DSSP, 8-state):
-----SS---HHHHHHHHHHHHHHHHHHHHHHHHHHHTT--HHHHHHHHHHHHHHHHHHHHHHHHHHTTEEE--TTTSHHHHHHHHHHHHHHT-PPPEEEEE--SS--EEEE-SSGGG-EEEEEHHHHTTS-HHHHHHHHHHHHHHHHHTTHHHHHHHTHHHHHHHHHHHHHHHHH-

Solvent-accessible surface area (backbone atoms only — not comparable to full-atom values): 9729 Å² total; per-residue (Å²): 135,84,85,74,66,101,63,80,86,56,64,67,61,50,50,52,50,50,51,51,54,48,53,51,52,48,50,54,52,50,54,53,48,52,48,39,74,73,68,44,52,67,67,56,50,50,52,52,53,48,47,49,49,52,47,44,55,77,37,39,44,59,52,52,32,58,75,48,62,36,43,77,56,55,60,90,81,41,50,68,64,46,49,50,52,50,52,50,24,66,74,65,76,39,65,79,49,49,44,26,45,18,80,38,76,66,66,46,70,49,55,38,20,70,42,44,89,57,24,35,38,39,37,18,53,28,30,66,76,71,43,55,73,70,56,46,45,53,53,50,48,56,39,48,47,36,41,65,74,53,46,29,40,58,52,55,61,68,41,43,65,58,52,51,52,51,51,52,49,52,52,52,55,61,74,74,106

Sequence (177 aa):
MSRRGRYAADRELTTRMLIVVFLLGLLYVVAVGVLVGAGISPFAVLLVVGGFFAFQFFASDKVALYAMNARVVEPPEAPELHGVIDRLCALSDTPKPRVAIADSDVPNAFATGRSPKRAVVCVTTGLMRRLETDELEGVLAHELSHVAHRDVAVMTIASFLGVLAGLITRFALQATM